Protein AF-A0A965BVA6-F1 (afdb_monomer)

Nearest PDB structures (foldseek):
  2gja-assembly1_A  TM=7.544E-01  e=9.130E-11  Escherichia coli BL21(DE3)
  1wf3-assembly1_A  TM=7.533E-01  e=3.278E-07  Thermus thermophilus HB8
  9jkp-assembly1_B  TM=5.763E-01  e=1.269E-07  Staphylococcus aureus subsp. aureus NCTC 8325
  6gqx-assembly2_B  TM=5.856E-01  e=1.964E-05  Homo sapiens
  6fa2-assembly2_B  TM=5.819E-01  e=2.347E-05  Homo sapiens

Sequence (235 aa):
ADARRGELLREGLVFAIIGAPNAGKSSLLNALIGREAAIVSARAGTTRDIVEARLDLAGVPVTLSDTAGLREASDEIEAEGIKRAERRAEEAQLVITVFAADQRPDAETLHWVGPQSLVLVNKCDLAAAPDHIGGVAALAVSARDGTGLAALRQRLAEAALHLTGAGQGNQLTRPRHRAALTEAVALLAEATKAHPPELTAEALRAALFALGRLTGRIGVEEILDIVFRDFCIGK

Secondary structure (DSSP, 8-state):
-HHHHHHHHHH-EEEEEEE-TTS-HHHHHHHHHTTT-S-----TT-TT---EEEEEETTEEEEEEETT-S-S--HHHHHHHHHHHHHHHHH-SEEEEEEETTSPPPHHHHHT-STTEEEEEE-TTTSPPPSEETTEEEEE--TTT-TTHHHHHHHHHHHHHHHHTTTSSS-SS-HHHHHHHHHHHHHHHHHTT--SHHHHHHHHHHHHHHHHHHHT---HHHHHHHHSSS-----

Radius of gyration: 24.71 Å; Cα contacts (8 Å, |Δi|>4): 351; chains: 1; bounding box: 70×35×72 Å

Foldseek 3Di:
DVVVLVVCQVVFFEEEEAEDVVLCLVLLLCLLCVPDQPDDPPVPDDPQDWDWGWDQQVNTTYIYTYLPPRPDDDPVVVVVSVVVSVVSNVVGQEYEQGGEQVDDGDPVSLVSDDPRYAAEYEPCVPHPDDQDDNNHGYQYAYSPPGPRVVVVSNVVSCSSCVSSVVNVPDPPADPLRCVLQVQLVVLCVCLVVDPDPVSNLVSNLRSVVSVCVVVVDDDPVNSCCVSCVPVPPDD

Structure (mmCIF, N/CA/C/O backbone):
data_AF-A0A965BVA6-F1
#
_entry.id   AF-A0A965BVA6-F1
#
loop_
_atom_site.group_PDB
_atom_site.id
_atom_site.type_symbol
_atom_site.label_atom_id
_atom_site.label_alt_id
_atom_site.label_comp_id
_atom_site.label_asym_id
_atom_site.label_entity_id
_atom_site.label_seq_id
_atom_site.pdbx_PDB_ins_code
_atom_site.Cartn_x
_atom_site.Cartn_y
_atom_site.Cartn_z
_atom_site.occupancy
_atom_site.B_iso_or_equiv
_atom_site.auth_seq_id
_atom_site.auth_comp_id
_atom_site.auth_asym_id
_atom_site.auth_atom_id
_atom_site.pdbx_PDB_model_num
ATOM 1 N N . ALA A 1 1 ? 5.061 20.256 -15.390 1.00 41.34 1 ALA A N 1
ATOM 2 C CA . ALA A 1 1 ? 4.451 18.929 -15.155 1.00 41.34 1 ALA A CA 1
ATOM 3 C C . ALA A 1 1 ? 5.507 17.821 -15.033 1.00 41.34 1 ALA A C 1
ATOM 5 O O . ALA A 1 1 ? 5.448 17.071 -14.070 1.00 41.34 1 ALA A O 1
ATOM 6 N N . ASP A 1 2 ? 6.507 17.752 -15.924 1.00 46.25 2 ASP A N 1
ATOM 7 C CA . ASP A 1 2 ? 7.536 16.688 -15.903 1.00 46.25 2 ASP A CA 1
ATOM 8 C C . ASP A 1 2 ? 8.582 16.774 -14.779 1.00 46.25 2 ASP A C 1
ATOM 10 O O . ASP A 1 2 ? 9.105 15.744 -14.360 1.00 46.25 2 ASP A O 1
ATOM 14 N N . ALA A 1 3 ? 8.874 17.970 -14.252 1.00 44.09 3 ALA A N 1
ATOM 15 C CA . ALA A 1 3 ? 9.861 18.139 -13.179 1.00 44.09 3 ALA A CA 1
ATOM 16 C C . ALA A 1 3 ? 9.467 17.379 -11.896 1.00 44.09 3 ALA A C 1
ATOM 18 O O . ALA A 1 3 ? 10.256 16.584 -11.396 1.00 44.09 3 ALA A O 1
ATOM 19 N N . ARG A 1 4 ? 8.204 17.518 -11.460 1.00 49.06 4 ARG A N 1
ATOM 20 C CA . ARG A 1 4 ? 7.649 16.841 -10.274 1.00 49.06 4 ARG A CA 1
ATOM 21 C C . ARG A 1 4 ? 7.624 15.313 -10.423 1.00 49.06 4 ARG A C 1
ATOM 23 O O . ARG A 1 4 ? 7.836 14.590 -9.464 1.00 49.06 4 ARG A O 1
ATOM 30 N N . ARG A 1 5 ? 7.420 14.796 -11.642 1.00 55.12 5 ARG A N 1
ATOM 31 C CA . ARG A 1 5 ? 7.446 13.345 -11.928 1.00 55.12 5 ARG A CA 1
ATOM 32 C C . ARG A 1 5 ? 8.856 12.760 -11.853 1.00 55.12 5 ARG A C 1
ATOM 34 O O . ARG A 1 5 ? 9.054 11.667 -11.331 1.00 55.12 5 ARG A O 1
ATOM 41 N N . GLY A 1 6 ? 9.842 13.491 -12.375 1.00 48.91 6 GLY A N 1
ATOM 42 C CA . GLY A 1 6 ? 11.249 13.097 -12.310 1.00 48.91 6 GLY A CA 1
ATOM 43 C C . GLY A 1 6 ? 11.854 13.185 -10.905 1.00 48.91 6 GLY A C 1
ATOM 44 O O . GLY A 1 6 ? 12.848 12.505 -10.655 1.00 48.91 6 GLY A O 1
ATOM 45 N N . GLU A 1 7 ? 11.271 14.010 -10.037 1.00 50.66 7 GLU A N 1
ATOM 46 C CA . GLU A 1 7 ? 11.576 14.147 -8.608 1.00 50.66 7 GLU A CA 1
ATOM 47 C C . GLU A 1 7 ? 10.980 12.981 -7.805 1.00 50.66 7 GLU A C 1
ATOM 49 O O . GLU A 1 7 ? 11.735 12.259 -7.162 1.00 50.66 7 GLU A O 1
ATOM 54 N N . LEU A 1 8 ? 9.691 12.658 -7.989 1.00 55.12 8 LEU A N 1
ATOM 55 C CA . LEU A 1 8 ? 9.029 11.521 -7.322 1.00 55.12 8 LEU A CA 1
ATOM 56 C C . LEU A 1 8 ? 9.679 10.159 -7.623 1.00 55.12 8 LEU A C 1
ATOM 58 O O . LEU A 1 8 ? 9.726 9.290 -6.762 1.00 55.12 8 LEU A O 1
ATOM 62 N N . LEU A 1 9 ? 10.226 9.961 -8.827 1.00 57.66 9 LEU A N 1
ATOM 63 C CA . LEU A 1 9 ? 10.975 8.739 -9.161 1.00 57.66 9 LEU A CA 1
ATOM 64 C C . LEU A 1 9 ? 12.382 8.684 -8.537 1.00 57.66 9 LEU A C 1
ATOM 66 O O . LEU A 1 9 ? 12.971 7.607 -8.483 1.00 57.66 9 LEU A O 1
ATOM 70 N N . ARG A 1 10 ? 12.955 9.823 -8.121 1.00 56.59 10 ARG A N 1
ATOM 71 C CA . ARG A 1 10 ? 14.264 9.881 -7.442 1.00 56.59 10 ARG A CA 1
ATOM 72 C C . ARG A 1 10 ? 14.127 9.835 -5.926 1.00 56.59 10 ARG A C 1
ATOM 74 O O . ARG A 1 10 ? 14.938 9.184 -5.279 1.00 56.59 10 ARG A O 1
ATOM 81 N N . GLU A 1 11 ? 13.141 10.540 -5.387 1.00 62.53 11 GLU A N 1
ATOM 82 C CA . GLU A 1 11 ? 12.885 10.645 -3.948 1.00 62.53 11 GLU A CA 1
ATOM 83 C C . GLU A 1 11 ? 12.039 9.474 -3.429 1.00 62.53 11 GLU A C 1
ATOM 85 O O . GLU A 1 11 ? 12.185 9.069 -2.276 1.00 62.53 11 GLU A O 1
ATOM 90 N N . GLY A 1 12 ? 11.239 8.865 -4.309 1.00 69.75 12 GLY A N 1
ATOM 91 C CA . GLY A 1 12 ? 10.281 7.818 -3.977 1.00 69.75 12 GLY A CA 1
ATOM 92 C C . GLY A 1 12 ? 8.934 8.380 -3.532 1.00 69.75 12 GLY A C 1
ATOM 93 O O . GLY A 1 12 ? 8.796 9.565 -3.236 1.00 69.75 12 GLY A O 1
ATOM 94 N N . LEU A 1 13 ? 7.917 7.520 -3.518 1.00 81.31 13 LEU A N 1
ATOM 95 C CA . LEU A 1 13 ? 6.607 7.867 -2.970 1.00 81.31 13 LEU A CA 1
ATOM 96 C C . LEU A 1 13 ? 6.574 7.594 -1.468 1.00 81.31 13 LEU A C 1
ATOM 98 O O . LEU A 1 13 ? 7.231 6.680 -0.977 1.00 81.31 13 LEU A O 1
ATOM 102 N N . VAL A 1 14 ? 5.743 8.335 -0.751 1.00 84.44 14 VAL A N 1
ATOM 103 C CA . VAL A 1 14 ? 5.406 8.105 0.650 1.00 84.44 14 VAL A CA 1
ATOM 104 C C . VAL A 1 14 ? 3.940 7.712 0.730 1.00 84.44 14 VAL A C 1
ATOM 106 O O . VAL A 1 14 ? 3.063 8.480 0.325 1.00 84.44 14 VAL A O 1
ATOM 109 N N . PHE A 1 15 ? 3.678 6.519 1.258 1.00 89.06 15 PHE A N 1
ATOM 110 C CA . PHE A 1 15 ? 2.335 6.052 1.590 1.00 89.06 15 PHE A CA 1
ATOM 111 C C . PHE A 1 15 ? 2.198 5.997 3.114 1.00 89.06 15 PHE A C 1
ATOM 113 O O . PHE A 1 15 ? 3.010 5.366 3.795 1.00 89.06 15 PHE A O 1
ATOM 120 N N . ALA A 1 16 ? 1.178 6.656 3.657 1.00 86.69 16 ALA A N 1
ATOM 121 C CA . ALA A 1 16 ? 0.924 6.694 5.095 1.00 86.69 16 ALA A CA 1
ATOM 122 C C . ALA A 1 16 ? -0.100 5.625 5.486 1.00 86.69 16 ALA A C 1
ATOM 124 O O . ALA A 1 16 ? -1.135 5.505 4.835 1.00 86.69 16 ALA A O 1
ATOM 125 N N . ILE A 1 17 ? 0.165 4.865 6.550 1.00 87.88 17 ILE A N 1
ATOM 126 C CA . ILE A 1 17 ? -0.777 3.875 7.091 1.00 87.88 17 ILE A CA 1
ATOM 127 C C . ILE A 1 17 ? -1.447 4.457 8.331 1.00 87.88 17 ILE A C 1
ATOM 129 O O . ILE A 1 17 ? -0.802 4.549 9.368 1.00 87.88 17 ILE A O 1
ATOM 133 N N . ILE A 1 18 ? -2.731 4.795 8.241 1.00 86.31 18 ILE A N 1
ATOM 134 C CA . ILE A 1 18 ? -3.561 5.346 9.323 1.00 86.31 18 ILE A CA 1
ATOM 135 C C . ILE A 1 18 ? -4.550 4.279 9.796 1.00 86.31 18 ILE A C 1
ATOM 137 O O . ILE A 1 18 ? -4.988 3.447 9.013 1.00 86.31 18 ILE A O 1
ATOM 141 N N . GLY A 1 19 ? -4.912 4.265 11.075 1.00 86.31 19 GLY A N 1
ATOM 142 C CA . GLY A 1 19 ? -5.885 3.307 11.601 1.00 86.31 19 GLY A CA 1
ATOM 143 C C . GLY A 1 19 ? -5.990 3.340 13.114 1.00 86.31 19 GLY A C 1
ATOM 144 O O . GLY A 1 19 ? -5.064 3.817 13.777 1.00 86.31 19 GLY A O 1
ATOM 145 N N . ALA A 1 20 ? -7.046 2.739 13.654 1.00 77.31 20 ALA A N 1
ATOM 146 C CA . ALA A 1 20 ? -7.269 2.632 15.092 1.00 77.31 20 ALA A CA 1
ATOM 147 C C . ALA A 1 20 ? -6.087 1.969 15.833 1.00 77.31 20 ALA A C 1
ATOM 149 O O . ALA A 1 20 ? -5.337 1.157 15.247 1.00 77.31 20 ALA A O 1
ATOM 150 N N . PRO A 1 21 ? -5.924 2.229 17.143 1.00 74.19 21 PRO A N 1
ATOM 151 C CA . PRO A 1 21 ? -5.138 1.364 18.016 1.00 74.19 21 PRO A CA 1
ATOM 152 C C . PRO A 1 21 ? -5.562 -0.100 17.833 1.00 74.19 21 PRO A C 1
ATOM 154 O O . PRO A 1 21 ? -6.741 -0.410 17.701 1.00 74.19 21 PRO A O 1
ATOM 157 N N . ASN A 1 22 ? -4.602 -1.025 17.785 1.00 82.06 22 ASN A N 1
ATOM 158 C CA . ASN A 1 22 ? -4.862 -2.462 17.598 1.00 82.06 22 ASN A CA 1
ATOM 159 C C . ASN A 1 22 ? -5.543 -2.874 16.274 1.00 82.06 22 ASN A C 1
ATOM 161 O O . ASN A 1 22 ? -5.913 -4.044 16.125 1.00 82.06 22 ASN A O 1
ATOM 165 N N . ALA A 1 23 ? -5.619 -1.987 15.272 1.00 87.25 23 ALA A N 1
ATOM 166 C CA . ALA A 1 23 ? -6.064 -2.349 13.921 1.00 87.25 23 ALA A CA 1
ATOM 167 C C . ALA A 1 23 ? -5.090 -3.307 13.190 1.00 87.25 23 ALA A C 1
ATOM 169 O O . ALA A 1 23 ? -5.403 -3.889 12.153 1.00 87.25 23 ALA A O 1
ATOM 170 N N . GLY A 1 24 ? -3.887 -3.505 13.744 1.00 86.31 24 GLY A N 1
ATOM 171 C CA . GLY A 1 24 ? -2.866 -4.413 13.215 1.00 86.31 24 GLY A CA 1
ATOM 172 C C . GLY A 1 24 ? -1.991 -3.807 12.113 1.00 86.31 24 GLY A C 1
ATOM 173 O O . GLY A 1 24 ? -1.477 -4.544 11.277 1.00 86.31 24 GLY A O 1
ATOM 174 N N . LYS A 1 25 ? -1.794 -2.481 12.128 1.00 85.81 25 LYS A N 1
ATOM 175 C CA . LYS A 1 25 ? -0.945 -1.728 11.183 1.00 85.81 25 LYS A CA 1
ATOM 176 C C . LYS A 1 25 ? 0.491 -2.251 11.129 1.00 85.81 25 LYS A C 1
ATOM 178 O O . LYS A 1 25 ? 0.970 -2.608 10.059 1.00 85.81 25 LYS A O 1
ATOM 183 N N . SER A 1 26 ? 1.144 -2.404 12.281 1.00 78.94 26 SER A N 1
ATOM 184 C CA . SER A 1 26 ? 2.522 -2.906 12.331 1.00 78.94 26 SER A CA 1
ATOM 185 C C . SER A 1 26 ? 2.621 -4.378 11.910 1.00 78.94 26 SER A C 1
ATOM 187 O O . SER A 1 26 ? 3.589 -4.770 11.264 1.00 78.94 26 SER A O 1
ATOM 189 N N . SER A 1 27 ? 1.603 -5.199 12.200 1.00 83.69 27 SER A N 1
ATOM 190 C CA . SER A 1 27 ? 1.519 -6.572 11.678 1.00 83.69 27 SER A CA 1
ATOM 191 C C . SER A 1 27 ? 1.384 -6.585 10.154 1.00 83.69 27 SER A C 1
ATOM 193 O O . SER A 1 27 ? 2.067 -7.363 9.495 1.00 83.69 27 SER A O 1
ATOM 195 N N . LEU A 1 28 ? 0.549 -5.705 9.591 1.00 85.94 28 LEU A N 1
ATOM 196 C CA . LEU A 1 28 ? 0.384 -5.541 8.147 1.00 85.94 28 LEU A CA 1
ATOM 197 C C . LEU A 1 28 ? 1.697 -5.099 7.489 1.00 85.94 28 LEU A C 1
ATOM 199 O O . LEU A 1 28 ? 2.120 -5.705 6.508 1.00 85.94 28 LEU A O 1
ATOM 203 N N . LEU A 1 29 ? 2.369 -4.094 8.056 1.00 83.31 29 LEU A N 1
ATOM 204 C CA . LEU A 1 29 ? 3.662 -3.609 7.578 1.00 83.31 29 LEU A CA 1
ATOM 205 C C . LEU A 1 29 ? 4.705 -4.733 7.597 1.00 83.31 29 LEU A C 1
ATOM 207 O O . LEU A 1 29 ? 5.352 -4.979 6.583 1.00 83.31 29 LEU A O 1
ATOM 211 N N . ASN A 1 30 ? 4.806 -5.489 8.691 1.00 79.94 30 ASN A N 1
ATOM 212 C CA . ASN A 1 30 ? 5.716 -6.633 8.773 1.00 79.94 30 ASN A CA 1
ATOM 213 C C . ASN A 1 30 ? 5.383 -7.720 7.743 1.00 79.94 30 ASN A C 1
ATOM 215 O O . ASN A 1 30 ? 6.289 -8.268 7.117 1.00 79.94 30 ASN A O 1
ATOM 219 N N . ALA A 1 31 ? 4.100 -8.009 7.516 1.00 82.75 31 ALA A N 1
ATOM 220 C CA . ALA A 1 31 ? 3.677 -8.979 6.509 1.00 82.75 31 ALA A CA 1
ATOM 221 C C . ALA A 1 31 ? 3.963 -8.499 5.067 1.00 82.75 31 ALA A C 1
ATOM 223 O O . ALA A 1 31 ? 4.257 -9.305 4.176 1.00 82.75 31 ALA A O 1
ATOM 224 N N . LEU A 1 32 ? 3.931 -7.185 4.826 1.00 79.81 32 LEU A N 1
ATOM 225 C CA . LEU A 1 32 ? 4.332 -6.564 3.560 1.00 79.81 32 LEU A CA 1
ATOM 226 C C . LEU A 1 32 ? 5.860 -6.536 3.373 1.00 79.81 32 LEU A C 1
ATOM 228 O O . LEU A 1 32 ? 6.334 -6.719 2.254 1.00 79.81 32 LEU A O 1
ATOM 232 N N . ILE A 1 33 ? 6.648 -6.404 4.438 1.00 76.44 33 ILE A N 1
ATOM 233 C CA . ILE A 1 33 ? 8.113 -6.534 4.365 1.00 76.44 33 ILE A CA 1
ATOM 234 C C . ILE A 1 33 ? 8.511 -7.996 4.120 1.00 76.44 33 ILE A C 1
ATOM 236 O O . ILE A 1 33 ? 9.290 -8.296 3.217 1.00 76.44 33 ILE A O 1
ATOM 240 N N . GLY A 1 34 ? 7.959 -8.916 4.914 1.00 63.34 34 GLY A N 1
ATOM 241 C CA . GLY A 1 34 ? 8.458 -10.282 5.065 1.00 63.34 34 GLY A CA 1
ATOM 242 C C . GLY A 1 34 ? 8.357 -11.182 3.834 1.00 63.34 34 GLY A C 1
ATOM 243 O O . GLY A 1 34 ? 8.974 -12.242 3.842 1.00 63.34 34 GLY A O 1
ATOM 244 N N . ARG A 1 35 ? 7.619 -10.795 2.780 1.00 56.47 35 ARG A N 1
ATOM 245 C CA . ARG A 1 35 ? 7.600 -11.587 1.537 1.00 56.47 35 ARG A CA 1
ATOM 246 C C . ARG A 1 35 ? 8.634 -11.158 0.488 1.00 56.47 35 ARG A C 1
ATOM 248 O O . ARG A 1 35 ? 9.010 -12.033 -0.273 1.00 56.47 35 ARG A O 1
ATOM 255 N N . GLU A 1 36 ? 9.129 -9.907 0.452 1.00 48.12 36 GLU A N 1
ATOM 256 C CA . GLU A 1 36 ? 10.081 -9.422 -0.589 1.00 48.12 36 GLU A CA 1
ATOM 257 C C . GLU A 1 36 ? 10.811 -8.102 -0.210 1.00 48.12 36 GLU A C 1
ATOM 259 O O . GLU A 1 36 ? 10.761 -7.114 -0.944 1.00 48.12 36 GLU A O 1
ATOM 264 N N . ALA A 1 37 ? 11.466 -7.998 0.947 1.00 44.00 37 ALA A N 1
ATOM 265 C CA . ALA A 1 37 ? 12.208 -6.771 1.255 1.00 44.00 37 ALA A CA 1
ATOM 266 C C . ALA A 1 37 ? 13.483 -6.658 0.394 1.00 44.00 37 ALA A C 1
ATOM 268 O O . ALA A 1 37 ? 14.444 -7.387 0.628 1.00 44.00 37 ALA A O 1
ATOM 269 N N . ALA A 1 38 ? 13.515 -5.731 -0.571 1.00 40.50 38 ALA A N 1
ATOM 270 C CA . ALA A 1 38 ? 14.718 -5.479 -1.366 1.00 40.50 38 ALA A CA 1
ATOM 271 C C . ALA A 1 38 ? 15.835 -4.832 -0.529 1.00 40.50 38 ALA A C 1
ATOM 273 O O . ALA A 1 38 ? 16.983 -5.228 -0.682 1.00 40.50 38 ALA A O 1
ATOM 274 N N . ILE A 1 39 ? 15.541 -3.901 0.392 1.00 40.72 39 ILE A N 1
ATOM 275 C CA . ILE A 1 39 ? 16.515 -3.348 1.355 1.00 40.72 39 ILE A CA 1
ATOM 276 C C . ILE A 1 39 ? 15.761 -2.825 2.592 1.00 40.72 39 ILE A C 1
ATOM 278 O O . ILE A 1 39 ? 15.081 -1.802 2.519 1.00 40.72 39 ILE A O 1
ATOM 282 N N . VAL A 1 40 ? 15.913 -3.477 3.751 1.00 43.44 40 VAL A N 1
ATOM 283 C CA . VAL A 1 40 ? 15.485 -2.915 5.046 1.00 43.44 40 VAL A CA 1
ATOM 284 C C . VAL A 1 40 ? 16.632 -2.079 5.604 1.00 43.44 40 VAL A C 1
ATOM 286 O O . VAL A 1 40 ? 17.635 -2.609 6.072 1.00 43.44 40 VAL A O 1
ATOM 289 N N . SER A 1 41 ? 16.497 -0.757 5.572 1.00 40.25 41 SER A N 1
ATOM 290 C CA . SER A 1 41 ? 17.379 0.134 6.326 1.00 40.25 41 SER A CA 1
ATOM 291 C C . SER A 1 41 ? 16.849 0.250 7.758 1.00 40.25 41 SER A C 1
ATOM 293 O O . SER A 1 41 ? 16.166 1.215 8.096 1.00 40.25 41 SER A O 1
ATOM 295 N N . ALA A 1 42 ? 17.193 -0.703 8.622 1.00 42.31 42 ALA A N 1
ATOM 296 C CA . ALA A 1 42 ? 17.225 -0.421 10.051 1.00 42.31 42 ALA A CA 1
ATOM 297 C C . ALA A 1 42 ? 18.496 0.401 10.308 1.00 42.31 42 ALA A C 1
ATOM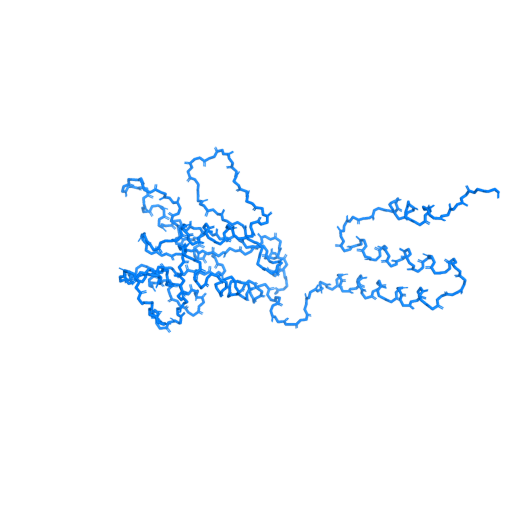 299 O O . ALA A 1 42 ? 19.584 -0.164 10.428 1.00 42.31 42 ALA A O 1
ATOM 300 N N . ARG A 1 43 ? 18.413 1.738 10.349 1.00 38.12 43 ARG A N 1
ATOM 301 C CA . ARG A 1 43 ? 19.522 2.520 10.919 1.00 38.12 43 ARG A CA 1
ATOM 302 C C . ARG A 1 43 ? 19.538 2.238 12.419 1.00 38.12 43 ARG A C 1
ATOM 304 O O . ARG A 1 43 ? 18.844 2.885 13.193 1.00 38.12 43 ARG A O 1
ATOM 311 N N . ALA A 1 44 ? 20.300 1.219 12.806 1.00 31.64 44 ALA A N 1
ATOM 312 C CA . ALA A 1 44 ? 20.601 0.911 14.193 1.00 31.64 44 ALA A CA 1
ATOM 313 C C . ALA A 1 44 ? 21.295 2.130 14.820 1.00 31.64 44 ALA A C 1
ATOM 315 O O . ALA A 1 44 ? 22.406 2.479 14.423 1.00 31.64 44 ALA A O 1
ATOM 316 N N . GLY A 1 45 ? 20.626 2.812 15.752 1.00 36.75 45 GLY A N 1
ATOM 317 C CA . GLY A 1 45 ? 21.236 3.933 16.473 1.00 36.75 45 GLY A CA 1
ATOM 318 C C . GLY A 1 45 ? 20.294 4.893 17.197 1.00 36.75 45 GLY A C 1
ATOM 319 O O . GLY A 1 45 ? 20.763 5.612 18.073 1.00 36.75 45 GLY A O 1
ATOM 320 N N . THR A 1 46 ? 18.994 4.913 16.900 1.00 33.81 46 THR A N 1
ATOM 321 C CA . THR A 1 46 ? 18.057 5.866 17.521 1.00 33.81 46 THR A CA 1
ATOM 322 C C . THR A 1 46 ? 16.782 5.160 17.981 1.00 33.81 46 THR A C 1
ATOM 324 O O . THR A 1 46 ? 15.921 4.751 17.212 1.00 33.81 46 THR A O 1
ATOM 327 N N . THR A 1 47 ? 16.667 4.960 19.291 1.00 31.83 47 THR A N 1
ATOM 328 C CA . THR A 1 47 ? 15.625 4.153 19.946 1.00 31.83 47 THR A CA 1
ATOM 329 C C . THR A 1 47 ? 14.285 4.882 20.139 1.00 31.83 47 THR A C 1
ATOM 331 O O . THR A 1 47 ? 13.600 4.648 21.132 1.00 31.83 47 THR A O 1
ATOM 334 N N . ARG A 1 48 ? 13.877 5.770 19.219 1.00 35.84 48 ARG A N 1
ATOM 335 C CA . ARG A 1 48 ? 12.615 6.541 19.331 1.00 35.84 48 ARG A CA 1
ATOM 336 C C . ARG A 1 48 ? 11.858 6.762 18.014 1.00 35.84 48 ARG A C 1
ATOM 338 O O . ARG A 1 48 ? 10.926 7.565 17.977 1.00 35.84 48 ARG A O 1
ATOM 345 N N . ASP A 1 49 ? 12.227 6.051 16.953 1.00 44.00 49 ASP A N 1
ATOM 346 C CA . ASP A 1 49 ? 11.899 6.480 15.597 1.00 44.00 49 ASP A CA 1
ATOM 347 C C . ASP A 1 49 ? 10.823 5.637 14.914 1.00 44.00 49 ASP A C 1
ATOM 349 O O . ASP A 1 49 ? 10.715 4.426 15.087 1.00 44.00 49 ASP A O 1
ATOM 353 N N . ILE A 1 50 ? 10.023 6.344 14.121 1.00 49.38 50 ILE A N 1
ATOM 354 C CA . ILE A 1 50 ? 8.954 5.834 13.268 1.00 49.38 50 ILE A CA 1
ATOM 355 C C . ILE A 1 50 ? 9.422 4.617 12.459 1.00 49.38 50 ILE A C 1
ATOM 357 O O . ILE A 1 50 ? 10.477 4.647 11.826 1.00 49.38 50 ILE A O 1
ATOM 361 N N . VAL A 1 51 ? 8.605 3.559 12.448 1.00 59.50 51 VAL A N 1
ATOM 362 C CA . VAL A 1 51 ? 8.843 2.375 11.616 1.00 59.50 51 VAL A CA 1
ATOM 363 C C . VAL A 1 51 ? 8.499 2.731 10.170 1.00 59.50 51 VAL A C 1
ATOM 365 O O . VAL A 1 51 ? 7.341 2.696 9.754 1.00 59.50 51 VAL A O 1
ATOM 368 N N . GLU A 1 52 ? 9.516 3.115 9.406 1.00 71.00 52 GLU A N 1
ATOM 369 C CA . GLU A 1 52 ? 9.420 3.305 7.960 1.00 71.00 52 GLU A CA 1
ATOM 370 C C . GLU A 1 52 ? 9.901 2.040 7.244 1.00 71.00 52 GLU A C 1
ATOM 372 O O . GLU A 1 52 ? 10.984 1.516 7.519 1.00 71.00 52 GLU A O 1
ATOM 377 N N . ALA A 1 53 ? 9.100 1.551 6.302 1.00 74.81 53 ALA A N 1
ATOM 378 C CA . ALA A 1 53 ? 9.442 0.412 5.465 1.00 74.81 53 ALA A CA 1
ATOM 379 C C . ALA A 1 53 ? 9.604 0.865 4.019 1.00 74.81 53 ALA A C 1
ATOM 381 O O . ALA A 1 53 ? 8.673 1.404 3.425 1.00 74.81 53 ALA A O 1
ATOM 382 N N . ARG A 1 54 ? 10.776 0.624 3.432 1.00 77.31 54 ARG A N 1
ATOM 383 C CA . ARG A 1 54 ? 11.002 0.869 2.006 1.00 77.31 54 ARG A CA 1
ATOM 384 C C . ARG A 1 54 ? 10.682 -0.392 1.218 1.00 77.31 54 ARG A C 1
ATOM 386 O O . ARG A 1 54 ? 11.238 -1.453 1.494 1.00 77.31 54 ARG A O 1
ATOM 393 N N . LEU A 1 55 ? 9.789 -0.258 0.251 1.00 77.19 55 LEU A N 1
ATOM 394 C CA . LEU A 1 55 ? 9.354 -1.303 -0.661 1.00 77.19 55 LEU A CA 1
ATOM 395 C C . LEU A 1 55 ? 9.670 -0.885 -2.096 1.00 77.19 55 LEU A C 1
ATOM 397 O O . LEU A 1 55 ? 9.590 0.293 -2.442 1.00 77.19 55 LEU A O 1
ATOM 401 N N . ASP A 1 56 ? 9.993 -1.866 -2.929 1.00 79.62 56 ASP A N 1
ATOM 402 C CA . ASP A 1 56 ? 9.932 -1.711 -4.377 1.00 79.62 56 ASP A CA 1
ATOM 403 C C . ASP A 1 56 ? 8.558 -2.212 -4.833 1.00 79.62 56 ASP A C 1
ATOM 405 O O . ASP A 1 56 ? 8.231 -3.389 -4.665 1.00 79.62 56 ASP A O 1
ATOM 409 N N . LEU A 1 57 ? 7.730 -1.305 -5.351 1.00 80.69 57 LEU A N 1
ATOM 410 C CA . LEU A 1 57 ? 6.429 -1.638 -5.916 1.00 80.69 57 LEU A CA 1
ATOM 411 C C . LEU A 1 57 ? 6.478 -1.443 -7.433 1.00 80.69 57 LEU A C 1
ATOM 413 O O . LEU A 1 57 ? 6.301 -0.334 -7.933 1.00 80.69 57 LEU A O 1
ATOM 417 N N . ALA A 1 58 ? 6.712 -2.537 -8.163 1.00 79.62 58 ALA A N 1
ATOM 418 C CA . ALA A 1 58 ? 6.795 -2.558 -9.628 1.00 79.62 58 ALA A CA 1
ATOM 419 C C . ALA A 1 58 ? 7.840 -1.581 -10.219 1.00 79.62 58 ALA A C 1
ATOM 421 O O . ALA A 1 58 ? 7.595 -0.926 -11.233 1.00 79.62 58 ALA A O 1
ATOM 422 N N . GLY A 1 59 ? 9.012 -1.479 -9.589 1.00 75.69 59 GLY A N 1
ATOM 423 C CA . GLY A 1 59 ? 10.114 -0.592 -9.973 1.00 75.69 59 GLY A CA 1
ATOM 424 C C . GLY A 1 59 ? 10.002 0.824 -9.404 1.00 75.69 59 GLY A C 1
ATOM 425 O O . GLY A 1 59 ? 10.836 1.675 -9.721 1.00 75.69 59 GLY A O 1
ATOM 426 N N . VAL A 1 60 ? 8.976 1.103 -8.590 1.00 76.94 60 VAL A N 1
ATOM 427 C CA . VAL A 1 60 ? 8.792 2.391 -7.913 1.00 76.94 60 VAL A CA 1
ATOM 428 C C . VAL A 1 60 ? 9.248 2.262 -6.457 1.00 76.94 60 VAL A C 1
ATOM 430 O O . VAL A 1 60 ? 8.673 1.462 -5.716 1.00 76.94 60 VAL A O 1
ATOM 433 N N . PRO A 1 61 ? 10.239 3.055 -6.007 1.00 79.50 61 PRO A N 1
ATOM 434 C CA . PRO A 1 61 ? 10.599 3.098 -4.598 1.00 79.50 61 PRO A CA 1
ATOM 435 C C . PRO A 1 61 ? 9.474 3.764 -3.798 1.00 79.50 61 PRO A C 1
ATOM 437 O O . PRO A 1 61 ? 9.097 4.908 -4.063 1.00 79.50 61 PRO A O 1
ATOM 440 N N . VAL A 1 62 ? 8.941 3.045 -2.815 1.00 82.50 62 VAL A N 1
ATOM 441 C CA . VAL A 1 62 ? 7.841 3.488 -1.953 1.00 82.50 62 VAL A CA 1
ATOM 442 C C . VAL A 1 62 ? 8.247 3.339 -0.494 1.00 82.50 62 VAL A C 1
ATOM 444 O O . VAL A 1 62 ? 8.688 2.279 -0.062 1.00 82.50 62 VAL A O 1
ATOM 447 N N . THR A 1 63 ? 8.070 4.394 0.288 1.00 84.50 63 THR A N 1
ATOM 448 C CA . THR A 1 63 ? 8.217 4.380 1.741 1.00 84.50 63 THR A CA 1
ATOM 449 C C . THR A 1 63 ? 6.833 4.263 2.366 1.00 84.50 63 THR A C 1
ATOM 451 O O . THR A 1 63 ? 6.026 5.186 2.273 1.00 84.50 63 THR A O 1
ATOM 454 N N . LEU A 1 64 ? 6.552 3.131 3.008 1.00 83.31 64 LEU A N 1
ATOM 455 C CA . LEU A 1 64 ? 5.415 2.989 3.908 1.00 83.31 64 LEU A CA 1
ATOM 456 C C . LEU A 1 64 ? 5.794 3.586 5.262 1.00 83.31 64 LEU A C 1
ATOM 458 O O . LEU A 1 64 ? 6.727 3.111 5.910 1.00 83.31 64 LEU A O 1
ATOM 462 N N . SER A 1 65 ? 5.067 4.608 5.693 1.00 76.75 65 SER A N 1
ATOM 463 C CA . SER A 1 65 ? 5.217 5.183 7.028 1.00 76.75 65 SER A CA 1
ATOM 464 C C . SER A 1 65 ? 4.099 4.642 7.919 1.00 76.75 65 SER A C 1
ATOM 466 O O . SER A 1 65 ? 2.927 4.958 7.693 1.00 76.75 65 SER A O 1
ATOM 468 N N . ASP A 1 66 ? 4.440 3.792 8.898 1.00 69.69 66 ASP A N 1
ATOM 469 C CA . ASP A 1 66 ? 3.486 3.403 9.944 1.00 69.69 66 ASP A CA 1
ATOM 470 C C . ASP A 1 66 ? 3.316 4.577 10.894 1.00 69.69 66 ASP A C 1
ATOM 472 O O . ASP A 1 66 ? 4.251 4.996 11.585 1.00 69.69 66 ASP A O 1
ATOM 476 N N . THR A 1 67 ? 2.106 5.117 10.923 1.00 57.28 67 THR A N 1
ATOM 477 C CA . THR A 1 67 ? 1.819 6.273 11.748 1.00 57.28 67 THR A CA 1
ATOM 478 C C . THR A 1 67 ? 1.632 5.929 13.229 1.00 57.28 67 THR A C 1
ATOM 480 O O . THR A 1 67 ? 1.597 6.839 14.051 1.00 57.28 67 THR A O 1
ATOM 483 N N . ALA A 1 68 ? 1.602 4.640 13.603 1.00 45.53 68 ALA A N 1
ATOM 484 C CA . ALA A 1 68 ? 1.473 4.201 14.997 1.00 45.53 68 ALA A CA 1
ATOM 485 C C . ALA A 1 68 ? 2.619 3.312 15.505 1.00 45.53 68 ALA A C 1
ATOM 487 O O . ALA A 1 68 ? 2.479 2.671 16.544 1.00 45.53 68 ALA A O 1
ATOM 488 N N . GLY A 1 69 ? 3.778 3.303 14.839 1.00 40.94 69 GLY A N 1
ATOM 489 C CA . GLY A 1 69 ? 4.980 2.604 15.322 1.00 40.94 69 GLY A CA 1
ATOM 490 C C . GLY A 1 69 ? 5.572 3.142 16.640 1.00 40.94 69 GLY A C 1
ATOM 491 O O . GLY A 1 69 ? 6.614 2.661 17.082 1.00 40.94 69 GLY A O 1
ATOM 492 N N . LEU A 1 70 ? 4.934 4.122 17.287 1.00 36.16 70 LEU A N 1
ATOM 493 C CA . LEU A 1 70 ? 5.245 4.556 18.648 1.00 36.16 70 LEU A CA 1
ATOM 494 C C . LEU A 1 70 ? 4.600 3.571 19.631 1.00 36.16 70 LEU A C 1
ATOM 496 O O . LEU A 1 70 ? 3.483 3.772 20.094 1.00 36.16 70 LEU A O 1
ATOM 500 N N . ARG A 1 71 ? 5.287 2.460 19.911 1.00 36.91 71 ARG A N 1
ATOM 501 C CA . ARG A 1 71 ? 4.861 1.490 20.930 1.00 36.91 71 ARG A CA 1
ATOM 502 C C . ARG A 1 71 ? 4.580 2.180 22.277 1.00 36.91 71 ARG A C 1
ATOM 504 O O . ARG A 1 71 ? 5.497 2.716 22.889 1.00 36.91 71 ARG A O 1
ATOM 511 N N . GLU A 1 72 ? 3.330 2.084 22.727 1.00 41.47 72 GLU A N 1
ATOM 512 C CA . GLU A 1 72 ? 2.906 1.766 24.106 1.00 41.47 72 GLU A CA 1
ATOM 513 C C . GLU A 1 72 ? 3.599 2.487 25.288 1.00 41.47 72 GLU A C 1
ATOM 515 O O . GLU A 1 72 ? 3.889 1.851 26.302 1.00 41.47 72 GLU A O 1
ATOM 520 N N . ALA A 1 73 ? 3.852 3.799 25.235 1.00 37.53 73 ALA A N 1
ATOM 521 C CA . ALA A 1 73 ? 4.454 4.494 26.382 1.00 37.53 73 ALA A CA 1
ATOM 522 C C . ALA A 1 73 ? 3.855 5.883 26.669 1.00 37.53 73 ALA A C 1
ATOM 524 O O . ALA A 1 73 ? 4.204 6.860 26.014 1.00 37.53 73 ALA A O 1
ATOM 525 N N . SER A 1 74 ? 3.054 5.937 27.746 1.00 43.25 74 SER A N 1
ATOM 526 C CA . SER A 1 74 ? 2.557 7.101 28.511 1.00 43.25 74 SER A CA 1
ATOM 527 C C . SER A 1 74 ? 1.732 8.166 27.769 1.00 43.25 74 SER A C 1
ATOM 529 O O . SER A 1 74 ? 2.162 8.702 26.749 1.00 43.25 74 SER A O 1
ATOM 531 N N . ASP A 1 75 ? 0.601 8.538 28.379 1.00 49.66 75 ASP A N 1
ATOM 532 C CA . ASP A 1 75 ? -0.455 9.448 27.893 1.00 49.66 75 ASP A CA 1
ATOM 533 C C . ASP A 1 75 ? 0.027 10.802 27.312 1.00 49.66 75 ASP A C 1
ATOM 535 O O . ASP A 1 75 ? -0.690 11.445 26.550 1.00 49.66 75 ASP A O 1
ATOM 539 N N . GLU A 1 76 ? 1.251 11.252 27.613 1.00 46.91 76 GLU A N 1
ATOM 540 C CA . GLU A 1 76 ? 1.800 12.528 27.122 1.00 46.91 76 GLU A CA 1
ATOM 541 C C . GLU A 1 76 ? 2.496 12.438 25.745 1.00 46.91 76 GLU A C 1
ATOM 543 O O . GLU A 1 76 ? 2.587 13.442 25.035 1.00 46.91 76 GLU A O 1
ATOM 548 N N . ILE A 1 77 ? 2.977 11.259 25.322 1.00 54.44 77 ILE A N 1
ATOM 549 C CA . ILE A 1 77 ? 3.697 11.073 24.038 1.00 54.44 77 ILE A CA 1
ATOM 550 C C . ILE A 1 77 ? 2.726 10.750 22.887 1.00 54.44 77 ILE A C 1
ATOM 552 O O . ILE A 1 77 ? 3.038 10.983 21.715 1.00 54.44 77 ILE A O 1
ATOM 556 N N . GLU A 1 78 ? 1.526 10.271 23.214 1.00 57.94 78 GLU A N 1
ATOM 557 C CA . GLU A 1 78 ? 0.512 9.820 22.259 1.00 57.94 78 GLU A CA 1
ATOM 558 C C . GLU A 1 78 ? -0.025 10.962 21.384 1.00 57.94 78 GLU A C 1
ATOM 560 O O . GLU A 1 78 ? -0.047 10.841 20.160 1.00 57.94 78 GLU A O 1
ATOM 565 N N . ALA A 1 79 ? -0.339 12.118 21.975 1.00 62.09 79 ALA A N 1
ATOM 566 C CA . ALA A 1 79 ? -0.870 13.267 21.237 1.00 62.09 79 ALA A CA 1
ATOM 567 C C . ALA A 1 79 ? 0.121 13.826 20.197 1.00 62.09 79 ALA A C 1
ATOM 569 O O . ALA A 1 79 ? -0.266 14.208 19.092 1.00 62.09 79 ALA A O 1
ATOM 570 N N . GLU A 1 80 ? 1.417 13.854 20.522 1.00 62.25 80 GLU A N 1
ATOM 571 C CA . GLU A 1 80 ? 2.466 14.273 19.583 1.00 62.25 80 GLU A CA 1
ATOM 572 C C . GLU A 1 80 ? 2.752 13.190 18.527 1.00 62.25 80 GLU A C 1
ATOM 574 O O . GLU A 1 80 ? 3.203 13.492 17.419 1.00 62.25 80 GLU A O 1
ATOM 579 N N . GLY A 1 81 ? 2.482 11.924 18.854 1.00 61.31 81 GLY A N 1
ATOM 580 C CA . GLY A 1 81 ? 2.479 10.815 17.905 1.00 61.31 81 GLY A CA 1
ATOM 581 C C . GLY A 1 81 ? 1.364 10.944 16.870 1.00 61.31 81 GLY A C 1
ATOM 582 O O . GLY A 1 81 ? 1.642 10.877 15.673 1.00 61.31 81 GLY A O 1
ATOM 583 N N . ILE A 1 82 ? 0.140 11.226 17.324 1.00 66.12 82 ILE A N 1
ATOM 584 C CA . ILE A 1 82 ? -1.038 11.450 16.475 1.00 66.12 82 ILE A CA 1
ATOM 585 C C . ILE A 1 82 ? -0.832 12.675 15.573 1.00 66.12 82 ILE A C 1
ATOM 587 O O . ILE A 1 82 ? -0.971 12.576 14.360 1.00 66.12 82 ILE A O 1
ATOM 591 N N . LYS A 1 83 ? -0.361 13.811 16.098 1.00 68.00 8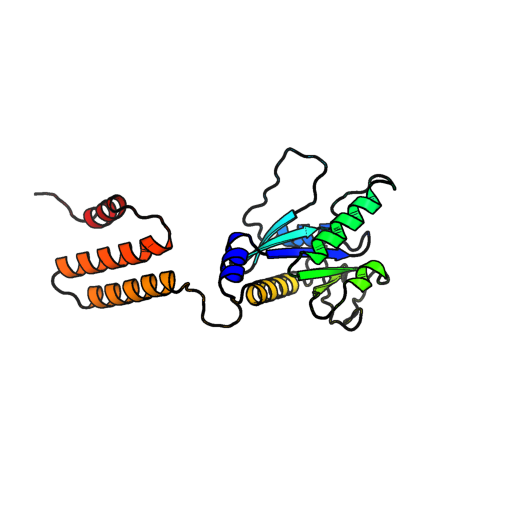3 LYS A N 1
ATOM 592 C CA . LYS A 1 83 ? -0.090 14.993 15.251 1.00 68.00 83 LYS A CA 1
ATOM 593 C C . LYS A 1 83 ? 0.964 14.735 14.170 1.00 68.00 83 LYS A C 1
ATOM 595 O O . LYS A 1 83 ? 0.863 15.233 13.049 1.00 68.00 83 LYS A O 1
ATOM 600 N N . ARG A 1 84 ? 2.005 13.956 14.486 1.00 67.31 84 ARG A N 1
ATOM 601 C CA . ARG A 1 84 ? 3.028 13.560 13.503 1.00 67.31 84 ARG A CA 1
ATOM 602 C C . ARG A 1 84 ? 2.493 12.568 12.474 1.00 67.31 84 ARG A C 1
ATOM 604 O O . ARG A 1 84 ? 2.913 12.633 11.318 1.00 67.31 84 ARG A O 1
ATOM 611 N N . ALA A 1 85 ? 1.607 11.668 12.891 1.00 67.81 85 ALA A N 1
ATOM 612 C CA . ALA A 1 85 ? 0.879 10.750 12.028 1.00 67.81 85 ALA A CA 1
ATOM 613 C C . ALA A 1 85 ? 0.038 11.502 10.993 1.00 67.81 85 ALA A C 1
ATOM 615 O O . ALA A 1 85 ? 0.172 11.252 9.795 1.00 67.81 85 ALA A O 1
ATOM 616 N N . GLU A 1 86 ? -0.764 12.457 11.460 1.00 71.19 86 GLU A N 1
ATOM 617 C CA . GLU A 1 86 ? -1.643 13.282 10.632 1.00 71.19 86 GLU A CA 1
ATOM 618 C C . GLU A 1 86 ? -0.845 14.103 9.621 1.00 71.19 86 GLU A C 1
ATOM 620 O O . GLU A 1 86 ? -1.075 13.968 8.424 1.00 71.19 86 GLU A O 1
ATOM 625 N N . ARG A 1 87 ? 0.184 14.845 10.058 1.00 71.81 87 ARG A N 1
ATOM 626 C CA . ARG A 1 87 ? 1.026 15.641 9.144 1.00 71.81 87 ARG A CA 1
ATOM 627 C C . ARG A 1 87 ? 1.653 14.795 8.033 1.00 71.81 87 ARG A C 1
ATOM 629 O O . ARG A 1 87 ? 1.720 15.216 6.884 1.00 71.81 87 ARG A O 1
ATOM 636 N N . ARG A 1 88 ? 2.103 13.578 8.351 1.00 71.81 88 ARG A N 1
ATOM 637 C CA . ARG A 1 88 ? 2.629 12.669 7.324 1.00 71.81 88 ARG A CA 1
ATOM 638 C C . ARG A 1 88 ? 1.554 12.174 6.370 1.00 71.81 88 ARG A C 1
ATOM 640 O O . ARG A 1 88 ? 1.854 11.981 5.198 1.00 71.81 88 ARG A O 1
ATOM 647 N N . ALA A 1 89 ? 0.341 11.934 6.856 1.00 74.75 89 ALA A N 1
ATOM 648 C CA . ALA A 1 89 ? -0.773 11.562 5.998 1.00 74.75 89 ALA A CA 1
ATOM 649 C C . ALA A 1 89 ? -1.191 12.715 5.071 1.00 74.75 89 ALA A C 1
ATOM 651 O O . ALA A 1 89 ? -1.522 12.449 3.919 1.00 74.75 89 ALA A O 1
ATOM 652 N N . GLU A 1 90 ? -1.090 13.973 5.514 1.00 74.62 90 GLU A N 1
ATOM 653 C CA . GLU A 1 90 ? -1.304 15.159 4.664 1.00 74.62 90 GLU A CA 1
ATOM 654 C C . GLU A 1 90 ? -0.258 15.277 3.544 1.00 74.62 90 GLU A C 1
ATOM 656 O O . GLU A 1 90 ? -0.579 15.667 2.421 1.00 74.62 90 GLU A O 1
ATOM 661 N N . GLU A 1 91 ? 0.998 14.936 3.835 1.00 73.62 91 GLU A N 1
ATOM 662 C CA . GLU A 1 91 ? 2.110 15.002 2.877 1.00 73.62 91 GLU A CA 1
ATOM 663 C C . GLU A 1 91 ? 2.212 13.751 1.978 1.00 73.62 91 GLU A C 1
ATOM 665 O O . GLU A 1 91 ? 2.873 13.776 0.931 1.00 73.62 91 GLU A O 1
ATOM 670 N N . ALA A 1 92 ? 1.563 12.649 2.367 1.00 80.50 92 ALA A N 1
ATOM 671 C CA . ALA A 1 92 ? 1.610 11.377 1.658 1.00 80.50 92 ALA A CA 1
ATOM 672 C C . ALA A 1 92 ? 0.895 11.440 0.304 1.00 80.50 92 ALA A C 1
ATOM 674 O O . ALA A 1 92 ? -0.123 12.104 0.121 1.00 80.50 92 ALA A O 1
ATOM 675 N N . GLN A 1 93 ? 1.403 10.676 -0.664 1.00 84.81 93 GLN A N 1
ATOM 676 C CA . GLN A 1 93 ? 0.758 10.558 -1.976 1.00 84.81 93 GLN A CA 1
ATOM 677 C C . GLN A 1 93 ? -0.374 9.523 -1.984 1.00 84.81 93 GLN A C 1
ATOM 679 O O . GLN A 1 93 ? -1.177 9.505 -2.915 1.00 84.81 93 GLN A O 1
ATOM 684 N N . LEU A 1 94 ? -0.439 8.672 -0.959 1.00 87.38 94 LEU A N 1
ATOM 685 C CA . LEU A 1 94 ? -1.535 7.743 -0.712 1.00 87.38 94 LEU A CA 1
ATOM 686 C C . LEU A 1 94 ? -1.707 7.558 0.795 1.00 87.38 94 LEU A C 1
ATOM 688 O O . LEU A 1 94 ? -0.741 7.258 1.500 1.00 87.38 94 LEU A O 1
ATOM 692 N N . VAL A 1 95 ? -2.947 7.667 1.265 1.00 89.69 95 VAL A N 1
ATOM 693 C CA . VAL A 1 95 ? -3.322 7.296 2.632 1.00 89.69 95 VAL A CA 1
ATOM 694 C C . VAL A 1 95 ? -3.976 5.920 2.602 1.00 89.69 95 VAL A C 1
ATOM 696 O O . VAL A 1 95 ? -4.939 5.689 1.873 1.00 89.69 95 VAL A O 1
ATOM 699 N N . ILE A 1 96 ? -3.439 4.997 3.390 1.00 92.94 96 ILE A N 1
ATOM 700 C CA . ILE A 1 96 ? -3.951 3.645 3.585 1.00 92.94 96 ILE A CA 1
ATOM 701 C C . ILE A 1 96 ? -4.655 3.632 4.939 1.00 92.94 96 ILE A C 1
ATOM 703 O O . ILE A 1 96 ? -3.992 3.702 5.972 1.00 92.94 96 ILE A O 1
ATOM 707 N N . THR A 1 97 ? -5.983 3.558 4.950 1.00 92.62 97 THR A N 1
ATOM 708 C CA . THR A 1 97 ? -6.757 3.459 6.193 1.00 92.62 97 THR A CA 1
ATOM 709 C C . THR A 1 97 ? -6.946 1.995 6.567 1.00 92.62 97 THR A C 1
ATOM 711 O O . THR A 1 97 ? -7.319 1.171 5.737 1.00 92.62 97 THR A O 1
ATOM 714 N N . VAL A 1 98 ? -6.650 1.646 7.815 1.00 93.31 98 VAL A N 1
ATOM 715 C CA . VAL A 1 98 ? -6.680 0.275 8.325 1.00 93.31 98 VAL A CA 1
ATOM 716 C C . VAL A 1 98 ? -7.673 0.196 9.469 1.00 93.31 98 VAL A C 1
ATOM 718 O O . VAL A 1 98 ? -7.442 0.720 10.557 1.00 93.31 98 VAL A O 1
ATOM 721 N N . PHE A 1 99 ? -8.752 -0.527 9.220 1.00 94.19 99 PHE A N 1
ATOM 722 C CA . PHE A 1 99 ? -9.725 -0.946 10.218 1.00 94.19 99 PHE A CA 1
ATOM 723 C C . PHE A 1 99 ? -9.482 -2.411 10.576 1.00 94.19 99 PHE A C 1
ATOM 725 O O . PHE A 1 99 ? -8.798 -3.125 9.843 1.00 94.19 99 PHE A O 1
ATOM 732 N N . ALA A 1 100 ? -10.046 -2.883 11.683 1.00 94.62 100 ALA A N 1
ATOM 733 C CA . ALA A 1 100 ? -10.052 -4.305 12.001 1.00 94.62 100 ALA A CA 1
ATOM 734 C C . ALA A 1 100 ? -11.477 -4.855 11.998 1.00 94.62 100 ALA A C 1
ATOM 736 O O . ALA A 1 100 ? -12.391 -4.207 12.497 1.00 94.62 100 ALA A O 1
ATOM 737 N N . ALA A 1 101 ? -11.659 -6.051 11.438 1.00 94.94 101 ALA A N 1
ATOM 738 C CA . ALA A 1 101 ? -12.966 -6.695 11.315 1.00 94.94 101 ALA A CA 1
ATOM 739 C C . ALA A 1 101 ? -13.608 -7.012 12.680 1.00 94.94 101 ALA A C 1
ATOM 741 O O . ALA A 1 101 ? -14.826 -7.121 12.783 1.00 94.94 101 ALA A O 1
ATOM 742 N N . ASP A 1 102 ? -12.794 -7.142 13.732 1.00 93.62 102 ASP A N 1
ATOM 743 C CA . ASP A 1 102 ? -13.220 -7.391 15.112 1.00 93.62 102 ASP A CA 1
ATOM 744 C C . ASP A 1 102 ? -13.589 -6.110 15.884 1.00 93.62 102 ASP A C 1
ATOM 746 O O . ASP A 1 102 ? -13.906 -6.174 17.073 1.00 93.62 102 ASP A O 1
ATOM 750 N N . GLN A 1 103 ? -13.541 -4.940 15.240 1.00 91.12 103 GLN A N 1
ATOM 751 C CA . GLN A 1 103 ? -13.758 -3.640 15.870 1.00 91.12 103 GLN A CA 1
ATOM 752 C C . GLN A 1 103 ? -14.719 -2.778 15.051 1.00 91.12 103 GLN A C 1
ATOM 754 O O . GLN A 1 103 ? -14.852 -2.914 13.835 1.00 91.12 103 GLN A O 1
ATOM 759 N N . ARG A 1 104 ? -15.403 -1.849 15.726 1.00 89.12 104 ARG A N 1
ATOM 760 C CA . ARG A 1 104 ? -16.165 -0.813 15.023 1.00 89.12 104 ARG A CA 1
ATOM 761 C C . ARG A 1 104 ? -15.199 0.240 14.473 1.00 89.12 104 ARG A C 1
ATOM 763 O O . ARG A 1 104 ? -14.275 0.603 15.198 1.00 89.12 104 ARG A O 1
ATOM 770 N N . PRO A 1 105 ? -15.428 0.760 13.255 1.00 89.56 105 PRO A N 1
ATOM 771 C CA . PRO A 1 105 ? -14.663 1.884 12.730 1.00 89.56 105 PRO A CA 1
ATOM 772 C C . PRO A 1 105 ? -14.710 3.088 13.675 1.00 89.56 105 PRO A C 1
ATOM 774 O O . PRO A 1 105 ? -15.796 3.532 14.057 1.00 89.56 105 PRO A O 1
ATOM 777 N N . ASP A 1 106 ? -13.546 3.607 14.052 1.00 87.44 106 ASP A N 1
ATOM 778 C CA . ASP A 1 106 ? -13.417 4.827 14.842 1.00 87.44 106 ASP A CA 1
ATOM 779 C C . ASP A 1 106 ? -13.546 6.077 13.958 1.00 87.44 106 ASP A C 1
ATOM 781 O O . ASP A 1 106 ? -13.240 6.065 12.763 1.00 87.44 106 ASP A O 1
ATOM 785 N N . ALA A 1 107 ? -14.027 7.171 14.552 1.00 86.44 107 ALA A N 1
ATOM 786 C CA . ALA A 1 107 ? -14.284 8.417 13.834 1.00 86.44 107 ALA A CA 1
ATOM 787 C C . ALA A 1 107 ? -13.000 9.082 13.306 1.00 86.44 107 ALA A C 1
ATOM 789 O O . ALA A 1 107 ? -13.033 9.706 12.247 1.00 86.44 107 ALA A O 1
ATOM 790 N N . GLU A 1 108 ? -11.881 8.926 14.017 1.00 84.94 108 GLU A N 1
ATOM 791 C CA . GLU A 1 108 ? -10.591 9.522 13.656 1.00 84.94 108 GLU A CA 1
ATOM 792 C C . GLU A 1 108 ? -10.041 8.901 12.372 1.00 84.94 108 GLU A C 1
ATOM 794 O O . GLU A 1 108 ? -9.692 9.612 11.436 1.00 84.94 108 GLU A O 1
ATOM 799 N N . THR A 1 109 ? -10.051 7.576 12.255 1.00 86.56 109 THR A N 1
ATOM 800 C CA . THR A 1 109 ? -9.646 6.873 11.032 1.00 86.56 109 THR A CA 1
ATOM 801 C C . THR A 1 109 ? -10.653 7.102 9.906 1.00 86.56 109 THR A C 1
ATOM 803 O O . THR A 1 109 ? -10.254 7.270 8.753 1.00 86.56 109 THR A O 1
ATOM 806 N N . LEU A 1 110 ? -11.956 7.152 10.215 1.00 88.62 110 LEU A N 1
ATOM 807 C CA . LEU A 1 110 ? -12.999 7.468 9.231 1.00 88.62 110 LEU A CA 1
ATOM 808 C C . LEU A 1 110 ? -12.809 8.846 8.586 1.00 88.62 110 LEU A C 1
ATOM 810 O O . LEU A 1 110 ? -13.147 9.000 7.416 1.00 88.62 110 LEU A O 1
ATOM 814 N N . HIS A 1 111 ? -12.243 9.821 9.302 1.00 87.44 111 HIS A N 1
ATOM 815 C CA . HIS A 1 111 ? -11.931 11.146 8.755 1.00 87.44 111 HIS A CA 1
ATOM 816 C C . HIS A 1 111 ? -10.997 11.082 7.536 1.00 87.44 111 HIS A C 1
ATOM 818 O O . HIS A 1 111 ? -11.119 11.886 6.614 1.00 87.44 111 HIS A O 1
ATOM 824 N N . TRP A 1 112 ? -10.104 10.093 7.506 1.00 84.44 112 TRP A N 1
ATOM 825 C CA . TRP A 1 112 ? -9.141 9.876 6.425 1.00 84.44 112 TRP A CA 1
ATOM 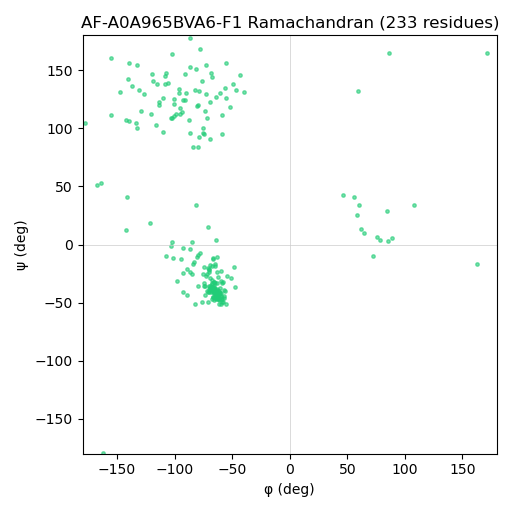826 C C . TRP A 1 112 ? -9.697 9.043 5.267 1.00 84.44 112 TRP A C 1
ATOM 828 O O . TRP A 1 112 ? -9.008 8.835 4.264 1.00 84.44 112 TRP A O 1
ATOM 838 N N . VAL A 1 113 ? -10.932 8.546 5.383 1.00 87.31 113 VAL A N 1
ATOM 839 C CA . VAL A 1 113 ? -11.585 7.788 4.318 1.00 87.31 113 VAL A CA 1
ATOM 840 C C . VAL A 1 113 ? -12.127 8.751 3.271 1.00 87.31 113 VAL A C 1
ATOM 842 O O . VAL A 1 113 ? -12.998 9.579 3.525 1.00 87.31 113 VAL A O 1
ATOM 845 N N . GLY A 1 114 ? -11.632 8.599 2.050 1.00 80.88 114 GLY A N 1
ATOM 846 C CA . GLY A 1 114 ? -12.070 9.384 0.907 1.00 80.88 114 GLY A CA 1
ATOM 847 C C . GLY A 1 114 ? -11.687 8.748 -0.428 1.00 80.88 114 GLY A C 1
ATOM 848 O O . GLY A 1 114 ? -11.052 7.689 -0.458 1.00 80.88 114 GLY A O 1
ATOM 849 N N . PRO A 1 115 ? -12.024 9.397 -1.555 1.00 71.50 115 PRO A N 1
ATOM 850 C CA . PRO A 1 115 ? -11.831 8.835 -2.896 1.00 71.50 115 PRO A CA 1
ATOM 851 C C . PRO A 1 115 ? -10.379 8.490 -3.252 1.00 71.50 115 PRO A C 1
ATOM 853 O O . PRO A 1 115 ? -10.141 7.683 -4.143 1.00 71.50 115 PRO A O 1
ATOM 856 N N . GLN A 1 116 ? -9.412 9.124 -2.584 1.00 74.31 116 GLN A N 1
ATOM 857 C CA . GLN A 1 116 ? -7.977 8.922 -2.803 1.00 74.31 116 GLN A CA 1
ATOM 858 C C . GLN A 1 116 ? -7.326 8.030 -1.737 1.00 74.31 116 GLN A C 1
ATOM 860 O O . GLN A 1 116 ? -6.118 7.821 -1.777 1.00 74.31 116 GLN A O 1
ATOM 865 N N . SER A 1 117 ? -8.108 7.512 -0.787 1.00 85.44 117 SER A N 1
ATOM 866 C CA . SER A 1 117 ? -7.622 6.599 0.246 1.00 85.44 117 SER A CA 1
ATOM 867 C C . SER A 1 117 ? -7.753 5.143 -0.201 1.00 85.44 117 SER A C 1
ATOM 869 O O . SER A 1 117 ? -8.706 4.776 -0.892 1.00 85.44 117 SER A O 1
ATOM 871 N N . LEU A 1 118 ? -6.817 4.297 0.224 1.00 93.38 118 LEU A N 1
ATOM 872 C CA . LEU A 1 118 ? -6.958 2.849 0.138 1.00 93.38 118 LEU A CA 1
ATOM 873 C C . LEU A 1 118 ? -7.496 2.327 1.471 1.00 93.38 118 LEU A C 1
ATOM 875 O O . LEU A 1 118 ? -6.795 2.374 2.477 1.00 93.38 118 LEU A O 1
ATOM 879 N N . VAL A 1 119 ? -8.724 1.815 1.469 1.00 95.50 119 VAL A N 1
ATOM 880 C CA . VAL A 1 119 ? -9.386 1.317 2.680 1.00 95.50 119 VAL A CA 1
ATOM 881 C C . VAL A 1 119 ? -9.135 -0.175 2.853 1.00 95.50 119 VAL A C 1
ATOM 883 O O . VAL A 1 119 ? -9.449 -0.971 1.966 1.00 95.50 119 VAL A O 1
ATOM 886 N N . LEU A 1 120 ? -8.599 -0.563 4.007 1.00 96.12 120 LEU A N 1
ATOM 887 C CA . LEU A 1 120 ? -8.309 -1.942 4.387 1.00 96.12 120 LEU A CA 1
ATOM 888 C C . LEU A 1 120 ? -9.105 -2.348 5.625 1.00 96.12 120 LEU A C 1
ATOM 890 O O . LEU A 1 120 ? -9.202 -1.592 6.592 1.00 96.12 120 LEU A O 1
ATOM 894 N N . VAL A 1 121 ? -9.590 -3.588 5.628 1.00 96.88 121 VAL A N 1
ATOM 895 C CA . VAL A 1 121 ? -10.129 -4.243 6.824 1.00 96.88 121 VAL A CA 1
ATOM 896 C C . VAL A 1 121 ? -9.254 -5.440 7.152 1.00 96.88 121 VAL A C 1
ATOM 898 O O . VAL A 1 121 ? -9.325 -6.480 6.501 1.00 96.88 121 VAL A O 1
ATOM 901 N N . ASN A 1 122 ? -8.403 -5.274 8.154 1.00 95.19 122 ASN A N 1
ATOM 902 C CA . ASN A 1 122 ? -7.528 -6.313 8.663 1.00 95.19 122 ASN A CA 1
ATOM 903 C C . ASN A 1 122 ? -8.285 -7.296 9.575 1.00 95.19 122 ASN A C 1
ATOM 905 O O . ASN A 1 122 ? -9.394 -7.019 10.031 1.00 95.19 122 ASN A O 1
ATOM 909 N N . LYS A 1 123 ? -7.647 -8.424 9.900 1.00 95.75 123 LYS A N 1
ATOM 910 C CA . LYS A 1 123 ? -8.186 -9.492 10.754 1.00 95.75 123 LYS A CA 1
ATOM 911 C C . LYS A 1 123 ? -9.469 -10.133 10.211 1.00 95.75 123 L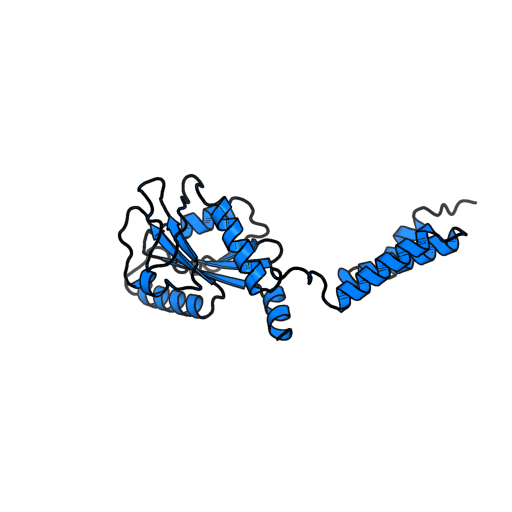YS A C 1
ATOM 913 O O . LYS A 1 123 ? -10.333 -10.543 10.987 1.00 95.75 123 LYS A O 1
ATOM 918 N N . CYS A 1 124 ? -9.601 -10.242 8.887 1.00 95.44 124 CYS A N 1
ATOM 919 C CA . CYS A 1 124 ? -10.738 -10.942 8.281 1.00 95.44 124 CYS A CA 1
ATOM 920 C C . CYS A 1 124 ? -10.791 -12.447 8.625 1.00 95.44 124 CYS A C 1
ATOM 922 O O . CYS A 1 124 ? -11.810 -13.089 8.397 1.00 95.44 124 CYS A O 1
ATOM 924 N N . ASP A 1 125 ? -9.725 -12.999 9.219 1.00 95.06 125 ASP A N 1
ATOM 925 C CA . ASP A 1 125 ? -9.709 -14.339 9.815 1.00 95.06 125 ASP A CA 1
ATOM 926 C C . ASP A 1 125 ? -10.544 -14.444 11.103 1.00 95.06 125 ASP A C 1
ATOM 928 O O . ASP A 1 125 ? -10.946 -15.542 11.484 1.00 95.06 125 ASP A O 1
ATOM 932 N N . LEU A 1 126 ? -10.808 -13.322 11.781 1.00 94.06 126 LEU A N 1
ATOM 933 C CA . LEU A 1 126 ? -11.538 -13.289 13.052 1.00 94.06 126 LEU A CA 1
ATOM 934 C C . LEU A 1 126 ? -13.020 -12.941 12.886 1.00 94.06 126 LEU A C 1
ATOM 936 O O . LEU A 1 126 ? -13.847 -13.383 13.683 1.00 94.06 126 LEU A O 1
ATOM 940 N N . ALA A 1 127 ? -13.359 -12.132 11.884 1.00 93.88 127 ALA A N 1
ATOM 941 C CA . ALA A 1 127 ? -14.718 -11.667 11.636 1.00 93.88 127 ALA A CA 1
ATOM 942 C C . ALA A 1 127 ? -14.917 -11.289 10.163 1.00 93.88 127 ALA A C 1
ATOM 944 O O . ALA A 1 127 ? -13.961 -11.011 9.438 1.00 93.88 127 ALA A O 1
ATOM 945 N N . ALA A 1 128 ? -16.178 -11.246 9.727 1.00 92.44 128 ALA A N 1
ATOM 946 C CA . ALA A 1 128 ? -16.521 -10.799 8.383 1.00 92.44 128 ALA A CA 1
ATOM 947 C C . ALA A 1 128 ? -16.149 -9.320 8.194 1.00 92.44 128 ALA A C 1
ATOM 949 O O . ALA A 1 128 ? -16.565 -8.458 8.969 1.00 92.44 128 ALA A O 1
ATOM 950 N N . ALA A 1 129 ? -15.379 -9.031 7.148 1.00 92.44 129 ALA A N 1
ATOM 951 C CA . ALA A 1 129 ? -15.032 -7.670 6.771 1.00 92.44 129 ALA A CA 1
ATOM 952 C C . ALA A 1 129 ? -16.170 -7.038 5.948 1.00 92.44 129 ALA A C 1
ATOM 954 O O . ALA A 1 129 ? -16.660 -7.683 5.021 1.00 92.44 129 ALA A O 1
ATOM 955 N N . PRO A 1 130 ? -16.595 -5.796 6.244 1.00 92.44 130 PRO A N 1
ATOM 956 C CA . PRO A 1 130 ? -17.541 -5.086 5.394 1.00 92.44 130 PRO A CA 1
ATOM 957 C C . PRO A 1 130 ? -16.907 -4.747 4.040 1.00 92.44 130 PRO A C 1
ATOM 959 O O . PRO A 1 130 ? -15.739 -4.366 3.976 1.00 92.44 130 PRO A O 1
ATOM 962 N N . ASP A 1 131 ? -17.702 -4.805 2.971 1.00 93.00 131 ASP A N 1
ATOM 963 C CA . ASP A 1 131 ? -17.240 -4.475 1.614 1.00 93.00 131 ASP A CA 1
ATOM 964 C C . ASP A 1 131 ? -16.959 -2.977 1.422 1.00 93.00 131 ASP A C 1
ATOM 966 O O . ASP A 1 131 ? -16.262 -2.587 0.488 1.00 93.00 131 ASP A O 1
ATOM 970 N N . HIS A 1 132 ? -17.537 -2.123 2.274 1.00 93.62 132 HIS A N 1
ATOM 971 C CA . HIS A 1 132 ? -17.386 -0.672 2.213 1.00 93.62 132 HIS A CA 1
ATOM 972 C C . HIS A 1 132 ? -17.260 -0.072 3.614 1.00 93.62 132 HIS A C 1
ATOM 974 O O . HIS A 1 132 ? -17.972 -0.469 4.539 1.00 93.62 132 HIS A O 1
ATOM 980 N N . ILE A 1 133 ? -16.413 0.946 3.752 1.00 91.38 133 ILE A N 1
ATOM 981 C CA . ILE A 1 133 ? -16.321 1.798 4.944 1.00 91.38 133 ILE A CA 1
ATOM 982 C C . ILE A 1 133 ? -16.340 3.249 4.470 1.00 91.38 133 ILE A C 1
ATOM 984 O O . ILE A 1 133 ? -15.678 3.588 3.494 1.00 91.38 133 ILE A O 1
ATOM 988 N N . GLY A 1 134 ? -17.150 4.100 5.106 1.00 88.00 134 GLY A N 1
ATOM 989 C CA . GLY A 1 134 ? -17.269 5.511 4.712 1.00 88.00 134 GLY A CA 1
ATOM 990 C C . GLY A 1 134 ? -17.715 5.723 3.256 1.00 88.00 134 GLY A C 1
ATOM 991 O O . GLY A 1 134 ? -17.386 6.738 2.658 1.00 88.00 134 GLY A O 1
ATOM 992 N N . GLY A 1 135 ? -18.421 4.751 2.661 1.00 88.25 135 GLY A N 1
ATOM 993 C CA . GLY A 1 135 ? -18.837 4.789 1.252 1.00 88.25 135 GLY A CA 1
ATOM 994 C C . GLY A 1 135 ? -17.742 4.431 0.237 1.00 88.25 135 GLY A C 1
ATOM 995 O O . GLY A 1 135 ? -18.000 4.473 -0.963 1.00 88.25 135 GLY A O 1
ATOM 996 N N . VAL A 1 136 ? -16.545 4.048 0.691 1.00 90.44 136 VAL A N 1
ATOM 997 C CA . VAL A 1 136 ? -15.421 3.623 -0.155 1.00 90.44 136 VAL A CA 1
ATOM 998 C C . VAL A 1 136 ? -15.257 2.108 -0.063 1.00 90.44 136 VAL A C 1
ATOM 1000 O O . VAL A 1 136 ? -15.389 1.533 1.017 1.00 90.44 136 VAL A O 1
ATOM 1003 N N . ALA A 1 137 ? -14.980 1.459 -1.197 1.00 93.19 137 ALA A N 1
ATOM 1004 C CA . ALA A 1 137 ? -14.747 0.019 -1.254 1.00 93.19 137 ALA A CA 1
ATOM 1005 C C . ALA A 1 137 ? -13.535 -0.375 -0.397 1.00 93.19 137 ALA A C 1
ATOM 1007 O O . ALA A 1 137 ? -12.457 0.214 -0.523 1.00 93.19 137 ALA A O 1
ATOM 1008 N N . ALA A 1 138 ? -13.715 -1.383 0.450 1.00 94.88 138 ALA A N 1
ATOM 1009 C CA . ALA A 1 138 ? -12.723 -1.835 1.406 1.00 94.88 138 ALA A CA 1
ATOM 1010 C C . ALA A 1 138 ? -12.134 -3.190 0.993 1.00 94.88 138 ALA A C 1
ATOM 1012 O O . ALA A 1 138 ? -12.841 -4.094 0.547 1.00 94.88 138 ALA A O 1
ATOM 1013 N N . LEU A 1 139 ? -10.818 -3.339 1.137 1.00 96.25 139 LEU A N 1
ATOM 1014 C CA . LEU A 1 139 ? -10.123 -4.594 0.875 1.00 96.25 139 LEU A CA 1
ATOM 1015 C C . LEU A 1 139 ? -9.943 -5.375 2.180 1.00 96.25 139 LEU A C 1
ATOM 1017 O O . LEU A 1 139 ? -9.237 -4.934 3.088 1.00 96.25 139 LEU A O 1
ATOM 1021 N N . ALA A 1 140 ? -10.544 -6.560 2.248 1.00 97.00 140 ALA A N 1
ATOM 1022 C CA . ALA A 1 140 ? -10.356 -7.483 3.358 1.00 97.00 140 ALA A CA 1
ATOM 1023 C C . ALA A 1 140 ? -8.963 -8.129 3.310 1.00 97.00 140 ALA A C 1
ATOM 1025 O O . ALA A 1 140 ? -8.554 -8.685 2.285 1.00 97.00 140 ALA A O 1
ATOM 1026 N N . VAL A 1 141 ? -8.243 -8.081 4.427 1.00 96.50 141 VAL A N 1
ATOM 1027 C CA . VAL A 1 141 ? -6.914 -8.676 4.580 1.00 96.50 141 VAL A CA 1
ATOM 1028 C C . VAL A 1 141 ? -6.769 -9.342 5.947 1.00 96.50 141 VAL A C 1
ATOM 1030 O O . VAL A 1 141 ? -7.427 -8.974 6.920 1.00 96.50 141 VAL A O 1
ATOM 1033 N N . SER A 1 142 ? -5.858 -10.301 6.046 1.00 95.44 142 SER A N 1
ATOM 1034 C CA . SER A 1 142 ? -5.347 -10.765 7.329 1.00 95.44 142 SER A CA 1
ATOM 1035 C C . SER A 1 142 ? -3.830 -10.747 7.298 1.00 95.44 142 SER A C 1
ATOM 1037 O O . SER A 1 142 ? -3.175 -11.486 6.561 1.00 95.44 142 SER A O 1
ATOM 1039 N N . ALA A 1 143 ? -3.253 -9.888 8.136 1.00 90.12 143 ALA A N 1
ATOM 1040 C CA . ALA A 1 143 ? -1.814 -9.873 8.369 1.00 90.12 143 ALA A CA 1
ATOM 1041 C C . ALA A 1 143 ? -1.308 -11.165 9.042 1.00 90.12 143 ALA A C 1
ATOM 1043 O O . ALA A 1 143 ? -0.106 -11.419 9.031 1.00 90.12 143 ALA A O 1
ATOM 1044 N N . ARG A 1 144 ? -2.204 -11.963 9.643 1.00 90.44 144 ARG A N 1
ATOM 1045 C C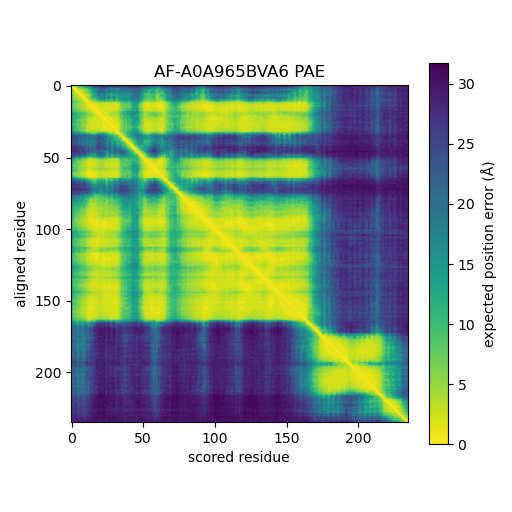A . ARG A 1 144 ? -1.860 -13.171 10.398 1.00 90.44 144 ARG A CA 1
ATOM 1046 C C . ARG A 1 144 ? -1.656 -14.381 9.493 1.00 90.44 144 ARG A C 1
ATOM 1048 O O . ARG A 1 144 ? -0.640 -15.056 9.625 1.00 90.44 144 ARG A O 1
ATOM 1055 N N . ASP A 1 145 ? -2.608 -14.662 8.608 1.00 91.19 145 ASP A N 1
ATOM 1056 C CA . ASP A 1 145 ? -2.546 -15.823 7.706 1.00 91.19 145 ASP A CA 1
ATOM 1057 C C . ASP A 1 145 ? -2.119 -15.456 6.270 1.00 91.19 145 ASP A C 1
ATOM 1059 O O . ASP A 1 145 ? -1.747 -16.320 5.474 1.00 91.19 145 ASP A O 1
ATOM 1063 N N . GLY A 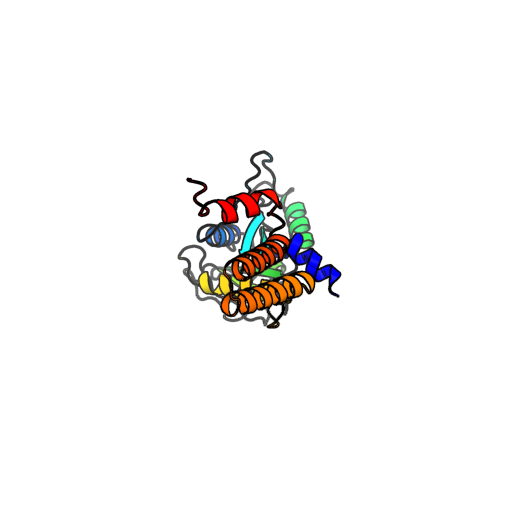1 146 ? -2.090 -14.160 5.950 1.00 90.38 146 GLY A N 1
ATOM 1064 C CA . GLY A 1 146 ? -1.684 -13.629 4.656 1.00 90.38 146 GLY A CA 1
ATOM 1065 C C . GLY A 1 146 ? -2.807 -13.496 3.626 1.00 90.38 146 GLY A C 1
ATOM 1066 O O . GLY A 1 146 ? -2.524 -13.133 2.476 1.00 90.38 146 GLY A O 1
ATOM 1067 N N . THR A 1 147 ? -4.058 -13.758 4.005 1.00 93.94 147 THR A N 1
ATOM 1068 C CA . THR A 1 147 ? -5.238 -13.568 3.155 1.00 93.94 147 THR A CA 1
ATOM 1069 C C . THR A 1 147 ? -5.313 -12.123 2.664 1.00 93.94 147 THR A C 1
ATOM 1071 O O . THR A 1 147 ? -5.076 -11.175 3.412 1.00 93.94 147 THR A O 1
ATOM 1074 N N . GLY A 1 148 ? -5.591 -11.937 1.371 1.00 92.75 148 GLY A N 1
ATOM 1075 C CA . GLY A 1 148 ? -5.727 -10.613 0.751 1.00 92.75 148 GLY A CA 1
ATOM 1076 C C . GLY A 1 148 ? -4.420 -9.825 0.563 1.00 92.75 148 GLY A C 1
ATOM 1077 O O . GLY A 1 148 ? -4.418 -8.845 -0.178 1.00 92.75 148 GLY A O 1
ATOM 1078 N N . LEU A 1 149 ? -3.282 -10.254 1.131 1.00 90.81 149 LEU A N 1
ATOM 1079 C CA . LEU A 1 149 ? -2.019 -9.504 1.028 1.00 90.81 149 LEU A CA 1
ATOM 1080 C C . LEU A 1 149 ? -1.468 -9.421 -0.402 1.00 90.81 149 LEU A C 1
ATOM 1082 O O . LEU A 1 149 ? -0.839 -8.427 -0.756 1.00 90.81 149 LEU A O 1
ATOM 1086 N N . ALA A 1 150 ? -1.697 -10.441 -1.233 1.00 90.31 150 ALA A N 1
ATOM 1087 C CA . ALA A 1 150 ? -1.302 -10.403 -2.643 1.00 90.31 150 ALA A CA 1
ATOM 1088 C C . ALA A 1 150 ? -2.106 -9.348 -3.424 1.00 90.31 150 ALA A C 1
ATOM 1090 O O . ALA A 1 150 ? -1.527 -8.536 -4.141 1.00 90.31 150 ALA A O 1
ATOM 1091 N N . ALA A 1 151 ? -3.426 -9.302 -3.209 1.00 91.94 151 ALA A N 1
ATOM 1092 C CA . ALA A 1 151 ? -4.294 -8.283 -3.794 1.00 91.94 151 ALA A CA 1
ATOM 1093 C C . ALA A 1 151 ? -3.933 -6.877 -3.288 1.00 91.94 151 ALA A C 1
ATOM 1095 O O . ALA A 1 151 ? -3.890 -5.931 -4.071 1.00 91.94 151 ALA A O 1
ATOM 1096 N N . LEU A 1 152 ? -3.596 -6.746 -2.000 1.00 93.06 152 LEU A N 1
ATOM 1097 C CA . LEU A 1 152 ? -3.102 -5.496 -1.424 1.00 93.06 152 LEU A CA 1
ATOM 1098 C C . LEU A 1 152 ? -1.827 -5.019 -2.127 1.00 93.06 152 LEU A C 1
ATOM 1100 O O . LEU A 1 152 ? -1.762 -3.871 -2.553 1.00 93.06 152 LEU A O 1
ATOM 1104 N N . ARG A 1 153 ? -0.831 -5.894 -2.304 1.00 89.44 153 ARG A N 1
ATOM 1105 C CA . ARG A 1 153 ? 0.407 -5.551 -3.026 1.00 89.44 153 ARG A CA 1
ATOM 1106 C C . ARG A 1 153 ? 0.126 -5.067 -4.438 1.00 89.44 153 ARG A C 1
ATOM 1108 O O . ARG A 1 153 ? 0.671 -4.045 -4.842 1.00 89.44 153 ARG A O 1
ATOM 1115 N N . GLN A 1 154 ? -0.740 -5.774 -5.160 1.00 89.88 154 GLN A N 1
ATOM 1116 C CA . GLN A 1 154 ? -1.119 -5.388 -6.512 1.00 89.88 154 GLN A CA 1
ATOM 1117 C C . GLN A 1 154 ? -1.759 -3.993 -6.532 1.00 89.88 154 GLN A C 1
ATOM 1119 O O . GLN A 1 154 ? -1.335 -3.145 -7.310 1.00 89.88 154 GLN A O 1
ATOM 1124 N N . ARG A 1 155 ? -2.704 -3.715 -5.627 1.00 91.56 155 ARG A N 1
ATOM 1125 C CA . ARG A 1 155 ? -3.339 -2.392 -5.495 1.00 91.56 155 ARG A CA 1
ATOM 1126 C C . ARG A 1 155 ? -2.338 -1.284 -5.175 1.00 91.56 155 ARG A C 1
ATOM 1128 O O . ARG A 1 155 ? -2.423 -0.201 -5.747 1.00 91.56 155 ARG A O 1
ATOM 1135 N N . LEU A 1 156 ? -1.384 -1.547 -4.282 1.00 90.75 156 LEU A N 1
ATOM 1136 C CA . LEU A 1 156 ? -0.336 -0.584 -3.939 1.00 90.75 156 LEU A CA 1
ATOM 1137 C C . LEU A 1 156 ? 0.602 -0.324 -5.127 1.00 90.75 156 LEU A C 1
ATOM 1139 O O . LEU A 1 156 ? 0.977 0.823 -5.361 1.00 90.75 156 LEU A O 1
ATOM 1143 N N . ALA A 1 157 ? 0.945 -1.357 -5.899 1.00 88.50 157 ALA A N 1
ATOM 1144 C CA . ALA A 1 157 ? 1.744 -1.216 -7.114 1.00 88.50 157 ALA A CA 1
ATOM 1145 C C . ALA A 1 157 ? 0.997 -0.435 -8.206 1.00 88.50 157 ALA A C 1
ATOM 1147 O O . ALA A 1 157 ? 1.557 0.494 -8.784 1.00 88.50 157 ALA A O 1
ATOM 1148 N N . GLU A 1 158 ? -0.281 -0.739 -8.443 1.00 88.81 158 GLU A N 1
ATOM 1149 C CA . GLU A 1 158 ? -1.145 0.011 -9.365 1.00 88.81 158 GLU A CA 1
ATOM 1150 C C . GLU A 1 158 ? -1.223 1.494 -8.974 1.00 88.81 158 GLU A C 1
ATOM 1152 O O . GLU A 1 158 ? -1.052 2.372 -9.824 1.00 88.81 158 GLU A O 1
ATOM 1157 N N . ALA A 1 159 ? -1.398 1.786 -7.681 1.00 87.62 159 ALA A N 1
ATOM 1158 C CA . ALA A 1 159 ? -1.398 3.151 -7.165 1.00 87.62 159 ALA A CA 1
ATOM 1159 C C . ALA A 1 159 ? -0.041 3.845 -7.369 1.00 87.62 159 ALA A C 1
ATOM 1161 O O . ALA A 1 159 ? 0.000 4.977 -7.853 1.00 87.62 159 ALA A O 1
ATOM 1162 N N . ALA A 1 160 ? 1.071 3.169 -7.065 1.00 85.25 160 ALA A N 1
ATOM 1163 C CA . ALA A 1 160 ? 2.416 3.714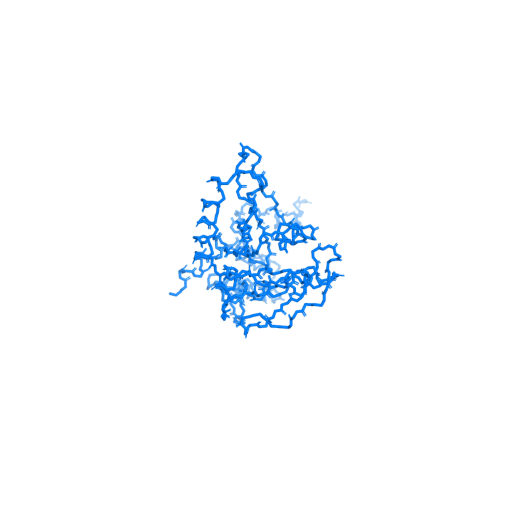 -7.245 1.00 85.25 160 ALA A CA 1
ATOM 1164 C C . ALA A 1 160 ? 2.712 4.046 -8.718 1.00 85.25 160 ALA A C 1
ATOM 1166 O O . ALA A 1 160 ? 3.215 5.131 -9.035 1.00 85.25 160 ALA A O 1
ATOM 1167 N N . LEU A 1 161 ? 2.335 3.155 -9.636 1.00 82.62 161 LEU A N 1
ATOM 1168 C CA . LEU A 1 161 ? 2.461 3.374 -11.076 1.00 82.62 161 LEU A CA 1
ATOM 1169 C C . LEU A 1 161 ? 1.564 4.519 -11.556 1.00 82.62 161 LEU A C 1
ATOM 1171 O O . LEU A 1 161 ? 1.991 5.339 -12.370 1.00 82.62 161 LEU A O 1
ATOM 1175 N N . HIS A 1 162 ? 0.333 4.619 -11.059 1.00 82.38 162 HIS A N 1
ATOM 1176 C CA . HIS A 1 162 ? -0.570 5.713 -11.416 1.00 82.38 162 HIS A CA 1
ATOM 1177 C C . HIS A 1 162 ? -0.035 7.075 -10.939 1.00 82.38 162 HIS A C 1
ATOM 1179 O O . HIS A 1 162 ? 0.016 8.027 -11.720 1.00 82.38 162 HIS A O 1
ATOM 1185 N N . LEU A 1 163 ? 0.434 7.160 -9.690 1.00 7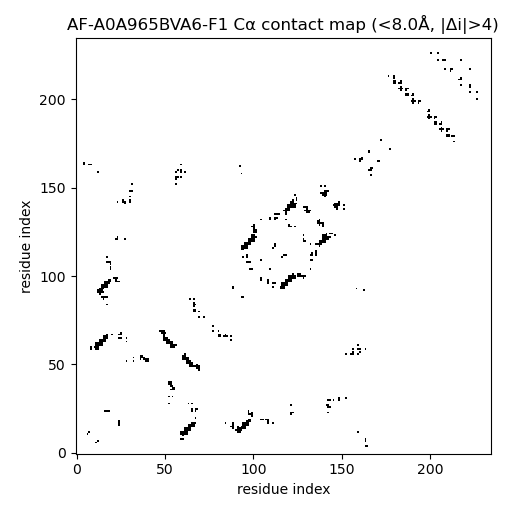8.88 163 LEU A N 1
ATOM 1186 C CA . LEU A 1 163 ? 0.965 8.386 -9.078 1.00 78.88 163 LEU A CA 1
ATOM 1187 C C . LEU A 1 163 ? 2.259 8.873 -9.742 1.00 78.88 163 LEU A C 1
ATOM 1189 O O . LEU A 1 163 ? 2.460 10.075 -9.913 1.00 78.88 163 LEU A O 1
ATOM 1193 N N . THR A 1 164 ? 3.114 7.949 -10.178 1.00 70.12 164 THR A N 1
ATOM 1194 C CA . THR A 1 164 ? 4.322 8.275 -10.957 1.00 70.12 164 THR A CA 1
ATOM 1195 C C . THR A 1 164 ? 4.030 8.538 -12.438 1.00 70.12 164 THR A C 1
ATOM 1197 O O . THR A 1 164 ? 4.899 9.025 -13.162 1.00 70.12 164 THR A O 1
ATOM 1200 N N . GLY A 1 165 ? 2.804 8.265 -12.902 1.00 61.81 165 GLY A N 1
ATOM 1201 C CA . GLY A 1 165 ? 2.414 8.351 -14.311 1.00 61.81 165 GLY A CA 1
ATOM 1202 C C . GLY A 1 165 ? 2.916 7.186 -15.171 1.00 61.81 165 GLY A C 1
ATOM 1203 O O . GLY A 1 165 ? 2.725 7.213 -16.383 1.00 61.81 165 GLY A O 1
ATOM 1204 N N . ALA A 1 166 ? 3.522 6.161 -14.565 1.00 54.00 166 ALA A N 1
ATOM 1205 C CA . ALA A 1 166 ? 3.969 4.939 -15.229 1.00 54.00 166 ALA A CA 1
ATOM 1206 C C . ALA A 1 166 ? 2.804 4.023 -15.670 1.00 54.00 166 ALA A C 1
ATOM 1208 O O . ALA A 1 166 ? 2.979 3.202 -16.567 1.00 54.00 166 ALA A O 1
ATOM 1209 N N . GLY A 1 167 ? 1.611 4.188 -15.082 1.00 44.31 167 GLY A N 1
ATOM 1210 C CA . GLY A 1 167 ? 0.390 3.442 -15.424 1.00 44.31 167 GLY A CA 1
ATOM 1211 C C . GLY A 1 167 ? -0.366 3.949 -16.662 1.00 44.31 167 GLY A C 1
ATOM 1212 O O . GLY A 1 167 ? -1.256 3.260 -17.155 1.00 44.31 167 GLY A O 1
ATOM 1213 N N . GLN A 1 168 ? -0.016 5.121 -17.205 1.00 44.97 168 GLN A N 1
ATOM 1214 C CA . GLN A 1 168 ? -0.462 5.512 -18.545 1.00 44.97 168 GLN A CA 1
ATOM 1215 C C . GLN A 1 168 ? 0.544 4.944 -19.538 1.00 44.97 168 GLN A C 1
ATOM 1217 O O . GLN A 1 168 ? 1.624 5.503 -19.731 1.00 44.97 168 GLN A O 1
ATOM 1222 N N . GLY A 1 169 ? 0.208 3.772 -20.083 1.00 41.25 169 GLY A N 1
ATOM 1223 C CA . GLY A 1 169 ? 1.061 3.002 -20.978 1.00 41.25 169 GLY A CA 1
ATOM 1224 C C . GLY A 1 169 ? 1.821 3.887 -21.966 1.00 41.25 169 GLY A C 1
ATOM 1225 O O . GLY A 1 169 ? 1.224 4.735 -22.627 1.00 41.25 169 GLY A O 1
ATOM 1226 N N . ASN A 1 170 ? 3.134 3.635 -22.054 1.00 39.31 170 ASN A N 1
ATOM 1227 C CA . ASN A 1 170 ? 4.091 4.155 -23.042 1.00 39.31 170 ASN A CA 1
ATOM 1228 C C . ASN A 1 170 ? 5.127 5.214 -22.596 1.00 39.31 170 ASN A C 1
ATOM 1230 O O . ASN A 1 170 ? 5.514 6.044 -23.418 1.00 39.31 170 ASN A O 1
ATOM 1234 N N . GLN A 1 171 ? 5.655 5.200 -21.360 1.00 40.28 171 GLN A N 1
ATOM 1235 C CA . GLN A 1 171 ? 6.800 6.076 -21.008 1.00 40.28 171 GLN A CA 1
ATOM 1236 C C . GLN A 1 171 ? 7.870 5.458 -20.092 1.00 40.28 171 GLN A C 1
ATOM 1238 O O . GLN A 1 171 ? 8.476 6.151 -19.277 1.00 40.28 171 GLN A O 1
ATOM 1243 N N . LEU A 1 172 ? 8.234 4.189 -20.300 1.00 41.34 172 LEU A N 1
ATOM 1244 C CA . LEU A 1 172 ? 9.423 3.601 -19.655 1.00 41.34 172 LEU A CA 1
ATOM 1245 C C . LEU A 1 172 ? 10.761 4.134 -20.213 1.00 41.34 172 LEU A C 1
ATOM 1247 O O . LEU A 1 172 ? 11.828 3.592 -19.954 1.00 41.34 172 LEU A O 1
ATOM 1251 N N . THR A 1 173 ? 10.757 5.240 -20.954 1.00 40.38 173 THR A N 1
ATOM 1252 C CA . THR A 1 173 ? 11.981 5.836 -21.481 1.00 40.38 173 THR A CA 1
ATOM 1253 C C . THR A 1 173 ? 11.885 7.355 -21.424 1.00 40.38 173 THR A C 1
ATOM 1255 O O . THR A 1 173 ? 11.195 7.970 -22.238 1.00 40.38 173 THR A O 1
ATOM 1258 N N . ARG A 1 174 ? 12.626 7.988 -20.502 1.00 49.03 174 ARG A N 1
ATOM 1259 C CA . ARG A 1 174 ? 12.984 9.418 -20.603 1.00 49.03 174 ARG A CA 1
ATOM 1260 C C . ARG A 1 174 ? 13.391 9.715 -22.061 1.00 49.03 174 ARG A C 1
ATOM 1262 O O . ARG A 1 174 ? 14.045 8.850 -22.638 1.00 49.03 174 ARG A O 1
ATOM 1269 N N . PRO A 1 175 ? 13.142 10.897 -22.656 1.00 46.78 175 PRO A N 1
ATOM 1270 C CA . PRO A 1 175 ? 13.550 11.195 -24.039 1.00 46.78 175 PRO A CA 1
ATOM 1271 C C . PRO A 1 175 ? 15.011 10.827 -24.347 1.00 46.78 175 PRO A C 1
ATOM 1273 O O . PRO A 1 175 ? 15.303 10.281 -25.404 1.00 46.78 175 PRO A O 1
ATOM 1276 N N . ARG A 1 176 ? 15.903 11.015 -23.365 1.00 46.22 176 ARG A N 1
ATOM 1277 C CA . ARG A 1 176 ? 17.315 10.606 -23.417 1.00 46.22 176 ARG A CA 1
ATOM 1278 C C . ARG A 1 176 ? 17.539 9.083 -23.404 1.00 46.22 176 ARG A C 1
ATOM 1280 O O . ARG A 1 176 ? 18.381 8.592 -24.139 1.00 46.22 176 ARG A O 1
ATOM 1287 N N . HIS A 1 177 ? 16.779 8.333 -22.599 1.00 53.59 177 HIS A N 1
ATOM 1288 C CA . HIS A 1 177 ? 16.863 6.869 -22.556 1.00 53.59 177 HIS A CA 1
ATOM 1289 C C . HIS A 1 177 ? 16.236 6.254 -23.807 1.00 53.59 177 HIS A C 1
ATOM 1291 O O . HIS A 1 177 ? 16.744 5.275 -24.336 1.00 53.59 177 HIS A O 1
ATOM 1297 N N . ARG A 1 178 ? 15.163 6.872 -24.317 1.00 64.06 178 ARG A N 1
ATOM 1298 C CA . ARG A 1 178 ? 14.527 6.482 -25.574 1.00 64.06 178 ARG A CA 1
ATOM 1299 C C . ARG A 1 178 ? 15.484 6.683 -26.730 1.00 64.06 178 ARG A C 1
ATOM 1301 O O . ARG A 1 178 ? 15.632 5.775 -27.529 1.00 64.06 178 ARG A O 1
ATOM 1308 N N . ALA A 1 179 ? 16.139 7.841 -26.794 1.00 64.06 179 ALA A N 1
ATOM 1309 C CA . ALA A 1 179 ? 17.138 8.125 -27.815 1.00 64.06 179 ALA A CA 1
ATOM 1310 C C . ALA A 1 179 ? 18.275 7.096 -27.767 1.00 64.06 179 ALA A C 1
ATOM 1312 O O . ALA A 1 179 ? 18.540 6.458 -28.775 1.00 64.06 179 ALA A O 1
ATOM 1313 N N . ALA A 1 180 ? 18.844 6.842 -26.584 1.00 69.25 180 ALA A N 1
ATOM 1314 C CA . ALA A 1 180 ? 19.918 5.867 -26.410 1.00 69.25 180 ALA A CA 1
ATOM 1315 C C . ALA A 1 180 ? 19.512 4.424 -26.777 1.00 69.25 180 ALA A C 1
ATOM 1317 O O . ALA A 1 180 ? 20.279 3.734 -27.440 1.00 69.25 180 ALA A O 1
ATOM 1318 N N . LEU A 1 181 ? 18.308 3.974 -26.404 1.00 77.50 181 LEU A N 1
ATOM 1319 C CA . LEU A 1 181 ? 17.792 2.652 -26.787 1.00 77.50 181 LEU A CA 1
ATOM 1320 C C . LEU A 1 181 ? 17.450 2.566 -28.278 1.00 77.50 181 LEU A C 1
ATOM 1322 O O . LEU A 1 181 ? 17.738 1.557 -28.910 1.00 77.50 181 LEU A O 1
ATOM 1326 N N . THR A 1 182 ? 16.856 3.617 -28.847 1.00 79.75 182 THR A N 1
ATOM 1327 C CA . THR A 1 182 ? 16.521 3.679 -30.282 1.00 79.75 182 THR A CA 1
ATOM 1328 C C . THR A 1 182 ? 17.790 3.627 -31.127 1.00 79.75 182 THR A C 1
ATOM 1330 O O . THR A 1 182 ? 17.856 2.885 -32.102 1.00 79.75 182 THR A O 1
ATOM 1333 N N . GLU A 1 183 ? 18.816 4.368 -30.715 1.00 80.81 183 GLU A N 1
ATOM 1334 C CA . GLU A 1 183 ? 20.141 4.369 -31.331 1.00 80.81 183 GLU A CA 1
ATOM 1335 C C . GLU A 1 183 ? 20.824 3.004 -31.186 1.00 80.81 183 GLU A C 1
ATOM 1337 O O . GLU A 1 183 ? 21.294 2.457 -32.178 1.00 80.81 183 GLU A O 1
ATOM 1342 N N . ALA A 1 184 ? 20.800 2.392 -29.996 1.00 85.31 184 ALA A N 1
ATOM 1343 C CA . ALA A 1 184 ? 21.359 1.056 -29.787 1.00 85.31 184 ALA A CA 1
ATOM 1344 C C . ALA A 1 184 ? 20.684 -0.004 -30.672 1.00 85.31 184 ALA A C 1
ATOM 1346 O O . ALA A 1 184 ? 21.365 -0.817 -31.290 1.00 85.31 184 ALA A O 1
ATOM 1347 N N . VAL A 1 185 ? 19.353 0.018 -30.780 1.00 87.69 185 VAL A N 1
ATOM 1348 C CA . VAL A 1 185 ? 18.602 -0.908 -31.642 1.00 87.69 185 VAL A CA 1
ATOM 1349 C C . VAL A 1 185 ? 18.945 -0.701 -33.117 1.00 87.69 185 VAL A C 1
ATOM 1351 O O . VAL A 1 185 ? 19.128 -1.685 -33.833 1.00 87.69 185 VAL A O 1
ATOM 1354 N N . ALA A 1 186 ? 19.070 0.549 -33.573 1.00 86.69 186 ALA A N 1
ATOM 1355 C CA . ALA A 1 186 ? 19.479 0.846 -34.944 1.00 86.69 186 ALA A CA 1
ATOM 1356 C C . ALA A 1 186 ? 20.888 0.304 -35.243 1.00 86.69 186 ALA A C 1
ATOM 1358 O O . ALA A 1 186 ? 21.077 -0.387 -36.240 1.00 86.69 186 ALA A O 1
ATOM 1359 N N . LEU A 1 187 ? 21.840 0.521 -34.334 1.00 87.25 187 LEU A N 1
ATOM 1360 C CA . LEU A 1 187 ? 23.222 0.051 -34.468 1.00 87.25 187 LEU A CA 1
ATOM 1361 C C . LEU A 1 187 ? 23.329 -1.483 -34.440 1.00 87.25 187 LEU A C 1
ATOM 1363 O O . LEU A 1 187 ? 24.088 -2.065 -35.209 1.00 87.25 187 LEU A O 1
ATOM 1367 N N . LEU A 1 188 ? 22.523 -2.169 -33.622 1.00 85.62 188 LEU A N 1
ATOM 1368 C CA . LEU A 1 188 ? 22.439 -3.638 -33.635 1.00 85.62 188 LEU A CA 1
ATOM 1369 C C . LEU A 1 188 ? 21.822 -4.169 -34.942 1.00 85.62 188 LEU A C 1
ATOM 1371 O O . LEU A 1 188 ? 22.248 -5.199 -35.474 1.00 85.62 188 LEU A O 1
ATOM 1375 N N . ALA A 1 189 ? 20.835 -3.460 -35.492 1.00 87.12 189 ALA A N 1
ATOM 1376 C CA . ALA A 1 189 ? 20.251 -3.788 -36.790 1.00 87.12 189 ALA A CA 1
ATOM 1377 C C . ALA A 1 189 ? 21.226 -3.538 -37.957 1.00 87.12 189 ALA A C 1
ATOM 1379 O O . ALA A 1 189 ? 21.143 -4.220 -38.978 1.00 87.12 189 ALA A O 1
ATOM 1380 N N . GLU A 1 190 ? 22.154 -2.591 -37.817 1.00 82.31 190 GLU A N 1
ATOM 1381 C CA . GLU A 1 190 ? 23.260 -2.394 -38.758 1.00 82.31 190 GLU A CA 1
ATOM 1382 C C . GLU A 1 190 ? 24.326 -3.483 -38.607 1.00 82.31 190 GLU A C 1
ATOM 1384 O O . GLU A 1 190 ? 24.730 -4.066 -39.609 1.00 82.31 190 GLU A O 1
ATOM 1389 N N . ALA A 1 191 ? 24.703 -3.851 -37.378 1.00 83.88 191 ALA A N 1
ATOM 1390 C CA . ALA A 1 191 ? 25.679 -4.912 -37.110 1.00 83.88 191 ALA A CA 1
ATOM 1391 C C . ALA A 1 191 ? 25.274 -6.259 -37.734 1.00 83.88 191 ALA A C 1
ATOM 1393 O O . ALA A 1 191 ? 26.110 -6.964 -38.292 1.00 83.88 191 ALA A O 1
ATOM 1394 N N . THR A 1 192 ? 23.980 -6.593 -37.697 1.00 82.12 192 THR A N 1
ATOM 1395 C CA . THR A 1 192 ? 23.438 -7.825 -38.307 1.00 82.12 192 THR A CA 1
ATOM 1396 C C . THR A 1 192 ? 23.462 -7.829 -39.836 1.00 82.12 192 THR A C 1
ATOM 1398 O O . THR A 1 192 ? 23.363 -8.895 -40.440 1.00 82.12 192 THR A O 1
ATOM 1401 N N . LYS A 1 193 ? 23.600 -6.660 -40.470 1.00 82.62 193 LYS A N 1
ATOM 1402 C CA . LYS A 1 193 ? 23.669 -6.493 -41.931 1.00 82.62 193 LYS A CA 1
ATOM 1403 C C . LYS A 1 193 ? 25.077 -6.144 -42.424 1.00 82.62 193 LYS A C 1
ATOM 1405 O O . LYS A 1 193 ? 25.304 -6.118 -43.631 1.00 82.62 193 LYS A O 1
ATOM 1410 N N . ALA A 1 194 ? 25.993 -5.832 -41.510 1.00 75.69 194 ALA A N 1
ATOM 1411 C CA . ALA A 1 194 ? 27.330 -5.363 -41.824 1.00 75.69 194 ALA A CA 1
ATOM 1412 C C . ALA A 1 194 ? 28.256 -6.517 -42.230 1.00 75.69 194 ALA A C 1
ATOM 1414 O O . ALA A 1 194 ? 28.374 -7.530 -41.543 1.00 75.69 194 ALA A O 1
ATOM 1415 N N . HIS A 1 195 ? 28.964 -6.299 -43.332 1.00 77.94 195 HIS A N 1
ATOM 1416 C CA . HIS A 1 195 ? 30.137 -7.048 -43.769 1.00 77.94 195 HIS A CA 1
ATOM 1417 C C . HIS A 1 195 ? 31.152 -6.005 -44.255 1.00 77.94 195 HIS A C 1
ATOM 1419 O O . HIS A 1 195 ? 30.727 -5.089 -44.967 1.00 77.94 195 HIS A O 1
ATOM 1425 N N . PRO A 1 196 ? 32.456 -6.080 -43.930 1.00 82.06 196 PRO A N 1
ATOM 1426 C CA . PRO A 1 196 ? 33.227 -7.153 -43.271 1.00 82.06 196 PRO A CA 1
ATOM 1427 C C . PRO A 1 196 ? 33.218 -7.095 -41.713 1.00 82.06 196 PRO A C 1
ATOM 1429 O O . PRO A 1 196 ? 32.594 -6.187 -41.156 1.00 82.06 196 PRO A O 1
ATOM 1432 N N . PRO A 1 197 ? 33.850 -8.058 -40.994 1.00 78.25 197 PRO A N 1
ATOM 1433 C CA . PRO A 1 197 ? 33.787 -8.193 -39.526 1.00 78.25 197 PRO A CA 1
ATOM 1434 C C . PRO A 1 197 ? 34.182 -6.941 -38.732 1.00 78.25 197 PRO A C 1
ATOM 1436 O O . PRO A 1 197 ? 33.688 -6.725 -37.626 1.00 78.25 197 PRO A O 1
ATOM 1439 N N . GLU A 1 198 ? 35.035 -6.092 -39.298 1.00 81.88 198 GLU A N 1
ATOM 1440 C CA . GLU A 1 198 ? 35.483 -4.833 -38.707 1.00 81.88 198 GLU A CA 1
ATOM 1441 C C . GLU A 1 198 ? 34.327 -3.827 -38.567 1.00 81.88 198 GLU A C 1
ATOM 1443 O O . GLU A 1 198 ? 34.230 -3.127 -37.559 1.00 81.88 198 GLU A O 1
ATOM 1448 N N . LEU A 1 199 ? 33.406 -3.792 -39.539 1.00 76.31 199 LEU A N 1
ATOM 1449 C CA . LEU A 1 199 ? 32.214 -2.936 -39.485 1.00 76.31 199 LEU A CA 1
ATOM 1450 C C . LEU A 1 199 ? 31.177 -3.476 -38.498 1.00 76.31 199 LEU A C 1
ATOM 1452 O O . LEU A 1 199 ? 30.521 -2.700 -37.803 1.00 76.31 199 LEU A O 1
ATOM 1456 N N . THR A 1 200 ? 31.056 -4.802 -38.393 1.00 82.19 200 THR A N 1
ATOM 1457 C CA . THR A 1 200 ? 30.224 -5.447 -37.370 1.00 82.19 200 THR A CA 1
ATOM 1458 C C . THR A 1 200 ? 30.732 -5.111 -35.967 1.00 82.19 200 THR A C 1
ATOM 1460 O O . THR A 1 200 ? 29.937 -4.746 -35.100 1.00 82.19 200 THR A O 1
ATOM 1463 N N . ALA A 1 201 ? 32.048 -5.180 -35.745 1.00 81.44 201 ALA A N 1
ATOM 1464 C CA . ALA A 1 201 ? 32.665 -4.854 -34.463 1.00 81.44 201 ALA A CA 1
ATOM 1465 C C . ALA A 1 201 ? 32.439 -3.386 -34.064 1.00 81.44 201 ALA A C 1
ATOM 1467 O O . ALA A 1 201 ? 32.073 -3.119 -32.919 1.00 81.44 201 ALA A O 1
ATOM 1468 N N . GLU A 1 202 ? 32.576 -2.439 -34.998 1.00 84.69 202 GLU A N 1
ATOM 1469 C CA . GLU A 1 202 ? 32.330 -1.018 -34.715 1.00 84.69 202 GLU A CA 1
ATOM 1470 C C . GLU A 1 202 ? 30.851 -0.729 -34.410 1.00 84.69 202 GLU A C 1
ATOM 1472 O O . GLU A 1 202 ? 30.549 -0.006 -33.459 1.00 84.69 202 GLU A O 1
ATOM 1477 N N . ALA A 1 203 ? 29.916 -1.345 -35.140 1.00 83.94 203 ALA A N 1
ATOM 1478 C CA . ALA A 1 203 ? 28.483 -1.198 -34.876 1.00 83.94 203 ALA A CA 1
ATOM 1479 C C . ALA A 1 203 ? 28.084 -1.757 -33.494 1.00 83.94 203 ALA A C 1
ATOM 1481 O O . ALA A 1 203 ? 27.315 -1.130 -32.760 1.00 83.94 203 ALA A O 1
ATOM 1482 N N . LEU A 1 204 ? 28.662 -2.895 -33.086 1.00 83.12 204 LEU A N 1
ATOM 1483 C CA . LEU A 1 204 ? 28.480 -3.453 -31.740 1.00 83.12 204 LEU A CA 1
ATOM 1484 C C . LEU A 1 204 ? 29.093 -2.553 -30.658 1.00 83.12 204 LEU A C 1
ATOM 1486 O O . LEU A 1 204 ? 28.463 -2.319 -29.624 1.00 83.12 204 LEU A O 1
ATOM 1490 N N . ARG A 1 205 ? 30.289 -2.003 -30.902 1.00 82.88 205 ARG A N 1
ATOM 1491 C CA . ARG A 1 205 ? 30.960 -1.060 -29.994 1.00 82.88 205 ARG A CA 1
ATOM 1492 C C . ARG A 1 205 ? 30.114 0.194 -29.773 1.00 82.88 205 ARG A C 1
ATOM 1494 O O . ARG A 1 205 ? 29.925 0.623 -28.633 1.00 82.88 205 ARG A O 1
ATOM 1501 N N . ALA A 1 206 ? 29.560 0.748 -30.847 1.00 82.69 206 ALA A N 1
ATOM 1502 C CA . ALA A 1 206 ? 28.679 1.906 -30.798 1.00 82.69 206 ALA A CA 1
ATOM 1503 C C . ALA A 1 206 ? 27.365 1.595 -30.055 1.00 82.69 206 ALA A C 1
ATOM 1505 O O . ALA A 1 206 ? 26.929 2.395 -29.222 1.00 82.69 206 ALA A O 1
ATOM 1506 N N . ALA A 1 207 ? 26.767 0.418 -30.277 1.00 85.19 207 ALA A N 1
ATOM 1507 C CA . ALA A 1 207 ? 25.566 -0.015 -29.559 1.00 85.19 207 ALA A CA 1
ATOM 1508 C C . ALA A 1 207 ? 25.821 -0.169 -28.049 1.00 85.19 207 ALA A C 1
ATOM 1510 O O . ALA A 1 207 ? 25.028 0.310 -27.234 1.00 85.19 207 ALA A O 1
ATOM 1511 N N . LEU A 1 208 ? 26.952 -0.769 -27.664 1.00 80.19 208 LEU A N 1
ATOM 1512 C CA . LEU A 1 208 ? 27.378 -0.889 -26.265 1.00 80.19 208 LEU A CA 1
ATOM 1513 C C . LEU A 1 208 ? 27.578 0.481 -25.611 1.00 80.19 208 LEU A C 1
ATOM 1515 O O . LEU A 1 208 ? 27.135 0.691 -24.483 1.00 80.19 208 LEU A O 1
ATOM 1519 N N . PHE A 1 209 ? 28.176 1.438 -26.322 1.00 76.12 209 PHE A N 1
ATOM 1520 C CA . PHE A 1 209 ? 28.345 2.802 -25.821 1.00 76.12 209 PHE A CA 1
ATOM 1521 C C . PHE A 1 209 ? 26.999 3.522 -25.649 1.00 76.12 209 PHE A C 1
ATOM 1523 O O . PHE A 1 209 ? 26.764 4.190 -24.638 1.00 76.12 209 PHE A O 1
ATOM 1530 N N . ALA A 1 210 ? 26.075 3.342 -26.597 1.00 78.44 210 ALA A N 1
ATOM 1531 C CA . ALA A 1 210 ? 24.726 3.883 -26.500 1.00 78.44 210 ALA A CA 1
ATOM 1532 C C . ALA A 1 210 ? 23.970 3.325 -25.283 1.00 78.44 210 ALA A C 1
ATOM 1534 O O . ALA A 1 210 ? 23.327 4.098 -24.568 1.00 78.44 210 ALA A O 1
ATOM 1535 N N . LEU A 1 211 ? 24.121 2.028 -24.998 1.00 76.62 211 LEU A N 1
ATOM 1536 C CA . LEU A 1 211 ? 23.567 1.371 -23.812 1.00 76.62 211 LEU A CA 1
ATOM 1537 C C . LEU A 1 211 ? 24.263 1.806 -22.511 1.00 76.62 211 LEU A C 1
ATOM 1539 O O . LEU A 1 211 ? 23.581 2.043 -21.517 1.00 76.62 211 LEU A O 1
ATOM 1543 N N . GLY A 1 212 ? 25.584 2.000 -22.508 1.00 65.62 212 GLY A N 1
ATOM 1544 C CA . GLY A 1 212 ? 26.344 2.455 -21.333 1.00 65.62 212 GLY A CA 1
ATOM 1545 C C . GLY A 1 212 ? 25.944 3.849 -20.831 1.00 65.62 212 GLY A C 1
ATOM 1546 O O . GLY A 1 212 ? 25.976 4.128 -19.630 1.00 65.62 212 GLY A O 1
ATOM 1547 N N . ARG A 1 213 ? 25.440 4.716 -21.722 1.00 62.75 213 ARG A N 1
ATOM 1548 C CA . ARG A 1 213 ? 24.844 6.013 -21.340 1.00 62.75 213 ARG A CA 1
ATOM 1549 C C . ARG A 1 213 ? 23.566 5.871 -20.499 1.00 62.75 213 ARG A C 1
ATOM 1551 O O . ARG A 1 213 ? 23.178 6.835 -19.841 1.00 62.75 213 ARG A O 1
ATOM 1558 N N . LEU A 1 214 ? 22.910 4.706 -20.507 1.00 63.78 214 LEU A N 1
ATOM 1559 C CA . LEU A 1 214 ? 21.721 4.425 -19.690 1.00 63.78 214 LEU A CA 1
ATOM 1560 C C . LEU A 1 214 ? 22.080 4.078 -18.242 1.00 63.78 214 LEU A C 1
ATOM 1562 O O . LEU A 1 214 ? 21.341 4.439 -17.329 1.00 63.78 214 LEU A O 1
ATOM 1566 N N . THR A 1 215 ? 23.196 3.380 -18.035 1.00 55.69 215 THR A N 1
ATOM 1567 C CA . THR A 1 215 ? 23.621 2.844 -16.732 1.00 55.69 215 THR A CA 1
ATOM 1568 C C . THR A 1 215 ? 24.586 3.768 -15.990 1.00 55.69 215 THR A C 1
ATOM 1570 O O . THR A 1 215 ? 24.847 3.546 -14.808 1.00 55.69 215 THR A O 1
ATOM 1573 N N . GLY A 1 216 ? 25.135 4.795 -16.657 1.00 50.25 216 GLY A N 1
ATOM 1574 C CA . GLY A 1 216 ? 26.150 5.694 -16.085 1.00 50.25 216 GLY A CA 1
ATOM 1575 C C . GLY A 1 216 ? 27.474 4.991 -15.759 1.00 50.25 216 GLY A C 1
ATOM 1576 O O . GLY A 1 216 ? 28.339 5.564 -15.103 1.00 50.25 216 GLY A O 1
ATOM 1577 N N . ARG A 1 217 ? 27.610 3.741 -16.205 1.00 47.69 217 ARG A N 1
ATOM 1578 C CA . ARG A 1 217 ? 28.753 2.856 -16.025 1.00 47.69 217 ARG A CA 1
ATOM 1579 C C . ARG A 1 217 ? 29.032 2.273 -17.390 1.00 47.69 217 ARG A C 1
ATOM 1581 O O . ARG A 1 217 ? 28.265 1.426 -17.830 1.00 47.69 217 ARG A O 1
ATOM 1588 N N . ILE A 1 218 ? 30.022 2.835 -18.060 1.00 47.97 218 ILE A N 1
ATOM 1589 C CA . ILE A 1 218 ? 30.952 2.168 -18.969 1.00 47.97 218 ILE A CA 1
ATOM 1590 C C . ILE A 1 218 ? 31.909 3.282 -19.411 1.00 47.97 218 ILE A C 1
ATOM 1592 O O . ILE A 1 218 ? 31.541 4.187 -20.165 1.00 47.97 218 ILE A O 1
ATOM 1596 N N . GLY A 1 219 ? 33.118 3.266 -18.849 1.00 52.19 219 GLY A N 1
ATOM 1597 C CA . GLY A 1 219 ? 34.241 4.038 -19.375 1.00 52.19 219 GLY A CA 1
ATOM 1598 C C . GLY A 1 219 ? 34.742 3.385 -20.663 1.00 52.19 219 GLY A C 1
ATOM 1599 O O . GLY A 1 219 ? 34.574 2.183 -20.855 1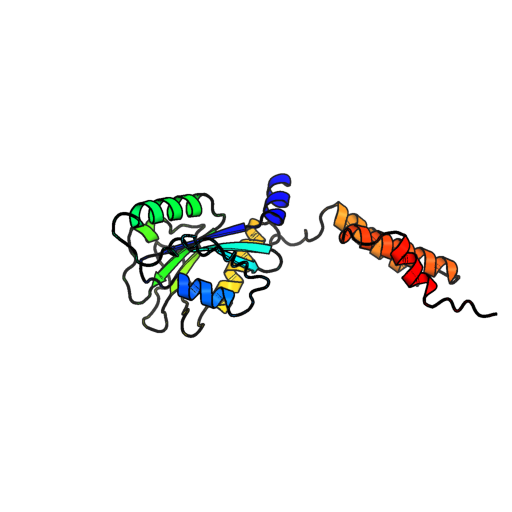.00 52.19 219 GLY A O 1
ATOM 1600 N N . VAL A 1 220 ? 35.362 4.166 -21.552 1.00 51.19 220 VAL A N 1
ATOM 1601 C CA . VAL A 1 220 ? 35.924 3.673 -22.828 1.00 51.19 220 VAL A CA 1
ATOM 1602 C C . VAL A 1 220 ? 36.849 2.457 -22.619 1.00 51.19 220 VAL A C 1
ATOM 1604 O O . VAL A 1 220 ? 36.915 1.589 -23.481 1.00 51.19 220 VAL A O 1
ATOM 1607 N N . GLU A 1 221 ? 37.489 2.358 -21.453 1.00 52.25 221 GLU A N 1
ATOM 1608 C CA . GLU A 1 221 ? 38.419 1.294 -21.055 1.00 52.25 221 GLU A CA 1
ATOM 1609 C C . GLU A 1 221 ? 37.753 -0.091 -20.903 1.00 52.25 221 GLU A C 1
ATOM 1611 O O . GLU A 1 221 ? 38.293 -1.077 -21.394 1.00 52.25 221 GLU A O 1
ATOM 1616 N N . GLU A 1 222 ? 36.539 -0.185 -20.347 1.00 51.78 222 GLU A N 1
ATOM 1617 C CA . GLU A 1 222 ? 35.838 -1.472 -20.147 1.00 51.78 222 GLU A CA 1
ATOM 1618 C C . GLU A 1 222 ? 35.326 -2.079 -21.468 1.00 51.78 222 GLU A C 1
ATOM 1620 O O . GLU A 1 222 ? 35.175 -3.296 -21.593 1.00 51.78 222 GLU A O 1
ATOM 1625 N N . ILE A 1 223 ? 35.077 -1.235 -22.478 1.00 52.94 223 ILE A N 1
ATOM 1626 C CA . ILE A 1 223 ? 34.671 -1.669 -23.825 1.00 52.94 223 ILE A CA 1
ATOM 1627 C C . ILE A 1 223 ? 35.846 -2.319 -24.553 1.00 52.94 223 ILE A C 1
ATOM 1629 O O . ILE A 1 223 ? 35.657 -3.327 -25.237 1.00 52.94 223 ILE A O 1
ATOM 1633 N N . LEU A 1 224 ? 37.053 -1.768 -24.399 1.00 54.16 224 LEU A N 1
ATOM 1634 C CA . LEU A 1 224 ? 38.257 -2.320 -25.017 1.00 54.16 224 LEU A CA 1
ATOM 1635 C C . LEU A 1 224 ? 38.515 -3.740 -24.478 1.00 54.16 224 LEU A C 1
ATOM 1637 O O . LEU A 1 224 ? 38.705 -4.662 -25.266 1.00 54.16 224 LEU A O 1
ATOM 1641 N N . ASP A 1 225 ? 38.362 -3.964 -23.173 1.00 52.91 225 ASP A N 1
ATOM 1642 C CA . ASP A 1 225 ? 38.557 -5.282 -22.544 1.00 52.91 225 ASP A CA 1
ATOM 1643 C C . ASP A 1 225 ? 37.516 -6.349 -22.933 1.00 52.91 225 ASP A C 1
ATOM 1645 O O . ASP A 1 225 ? 37.724 -7.548 -22.719 1.00 52.91 225 ASP A O 1
ATOM 1649 N N . ILE A 1 226 ? 36.356 -5.955 -23.460 1.00 54.22 226 ILE A N 1
ATOM 1650 C CA . ILE A 1 226 ? 35.344 -6.891 -23.978 1.00 54.22 226 ILE A CA 1
ATOM 1651 C C . ILE A 1 226 ? 35.601 -7.172 -25.461 1.00 54.22 226 ILE A C 1
ATOM 1653 O O . ILE A 1 226 ? 35.567 -8.330 -25.867 1.00 54.22 226 ILE A O 1
ATOM 1657 N N . VAL A 1 227 ? 35.917 -6.142 -26.253 1.00 55.88 227 VAL A N 1
ATOM 1658 C CA . VAL A 1 227 ? 36.175 -6.270 -27.699 1.00 55.88 227 VAL A CA 1
ATOM 1659 C C . VAL A 1 227 ? 37.481 -7.022 -27.983 1.00 55.88 227 VAL A C 1
ATOM 1661 O O . VAL A 1 227 ? 37.541 -7.798 -28.933 1.00 55.88 227 VAL A O 1
ATOM 1664 N N . PHE A 1 228 ? 38.514 -6.848 -27.154 1.00 56.09 228 PHE A N 1
ATOM 1665 C CA . PHE A 1 228 ? 39.826 -7.474 -27.362 1.00 56.09 228 PHE A CA 1
ATOM 1666 C C . PHE A 1 228 ? 40.011 -8.821 -26.656 1.00 56.09 228 PHE A C 1
ATOM 1668 O O . PHE A 1 228 ? 41.039 -9.464 -26.849 1.00 56.09 228 PHE A O 1
ATOM 1675 N N . ARG A 1 229 ? 39.022 -9.289 -25.884 1.00 50.94 229 ARG A N 1
ATOM 1676 C CA . ARG A 1 229 ? 39.106 -10.566 -25.153 1.00 50.94 229 ARG A CA 1
ATOM 1677 C C . ARG A 1 229 ? 39.190 -11.782 -26.068 1.00 50.94 229 ARG A C 1
ATOM 1679 O O . ARG A 1 229 ? 39.875 -12.744 -25.737 1.00 50.94 229 ARG A O 1
ATOM 1686 N N . ASP A 1 230 ? 38.529 -11.692 -27.220 1.00 48.09 230 ASP A N 1
ATOM 1687 C CA . ASP A 1 230 ? 38.449 -12.770 -28.208 1.00 48.09 230 ASP A CA 1
ATOM 1688 C C . ASP A 1 230 ? 39.374 -12.534 -29.416 1.00 48.09 230 ASP A C 1
ATOM 1690 O O . ASP A 1 230 ? 39.492 -13.390 -30.294 1.00 48.09 230 ASP A O 1
ATOM 1694 N N . PHE A 1 231 ? 40.096 -11.406 -29.454 1.00 52.38 231 PHE A N 1
ATOM 1695 C CA . PHE A 1 231 ? 41.205 -11.222 -30.387 1.00 52.38 231 PHE A CA 1
ATOM 1696 C C . PHE A 1 231 ? 42.430 -11.953 -29.835 1.00 52.38 231 PHE A C 1
ATOM 1698 O O . PHE A 1 231 ? 43.222 -11.402 -29.072 1.00 52.38 231 PHE A O 1
ATOM 1705 N N . CYS A 1 232 ? 42.612 -13.211 -30.238 1.00 46.25 232 CYS A N 1
ATOM 1706 C CA . CYS A 1 232 ? 43.890 -13.893 -30.074 1.00 46.25 232 CYS A CA 1
ATOM 1707 C C . CYS A 1 232 ? 44.991 -13.105 -30.809 1.00 46.25 232 CYS A C 1
ATOM 1709 O O . CYS A 1 232 ? 45.215 -13.302 -32.001 1.00 46.25 232 CYS A O 1
ATOM 1711 N N . ILE A 1 233 ? 45.716 -12.235 -30.101 1.00 50.19 233 ILE A N 1
ATOM 1712 C CA . ILE A 1 233 ? 47.036 -11.783 -30.544 1.00 50.19 233 ILE A CA 1
ATOM 1713 C C . ILE A 1 233 ? 47.990 -12.945 -30.276 1.00 50.19 233 ILE A C 1
ATOM 1715 O O . ILE A 1 233 ? 48.383 -13.200 -29.138 1.00 50.19 233 ILE A O 1
ATOM 1719 N N . GLY A 1 234 ? 48.307 -13.699 -31.328 1.00 51.75 234 GLY A N 1
ATOM 1720 C CA . GLY A 1 234 ? 49.113 -14.906 -31.192 1.00 51.75 234 GLY A CA 1
ATOM 1721 C C . GLY A 1 234 ? 49.650 -15.501 -32.492 1.00 51.75 234 GLY A C 1
ATOM 1722 O O . GLY A 1 234 ? 49.465 -16.698 -32.691 1.00 51.75 234 GLY A O 1
ATOM 1723 N N . LYS A 1 235 ? 50.298 -14.690 -33.344 1.00 37.38 235 LYS A N 1
ATOM 1724 C CA . LYS A 1 235 ? 51.570 -14.939 -34.072 1.00 37.38 235 LYS A CA 1
ATOM 1725 C C . LYS A 1 235 ? 51.745 -13.984 -35.248 1.00 37.38 235 LYS A C 1
ATOM 1727 O O . LYS A 1 235 ? 50.791 -13.852 -36.040 1.00 37.38 235 LYS A O 1
#

Solvent-accessible surface area (backbone atoms only — not comparable to full-atom values): 13329 Å² total; per-residue (Å²): 120,67,66,64,43,62,44,41,74,71,75,32,46,39,34,20,42,44,47,55,87,89,25,46,63,69,49,37,51,49,51,63,41,76,78,67,59,81,56,81,79,75,77,86,86,64,100,83,62,70,49,62,45,53,40,71,35,91,87,39,52,31,34,40,36,42,42,67,52,73,76,91,64,65,88,81,52,50,62,61,41,50,55,53,29,50,55,46,40,73,72,26,82,34,35,33,37,32,34,30,30,84,52,80,86,52,71,74,45,50,69,65,53,50,98,74,35,46,40,32,22,23,42,41,87,78,25,80,47,64,64,53,54,88,89,38,72,31,47,53,22,17,54,86,85,50,47,45,47,67,61,48,51,52,53,53,23,53,49,50,26,49,76,60,50,63,61,56,82,87,66,99,43,57,74,68,49,39,50,27,52,53,50,20,52,51,26,48,59,44,27,78,69,44,77,57,72,70,53,23,51,51,26,48,52,52,19,52,53,32,48,21,68,72,69,79,59,67,59,77,68,62,52,49,62,59,69,50,67,78,55,80,87,81,131

Mean predicted aligned error: 15.89 Å

pLDDT: mean 72.07, std 18.7, range [31.64, 97.0]